Protein AF-C5FRJ1-F1 (afdb_monomer)

Secondary structure (DSSP, 8-state):
----TT-HHHHHHHHHHHSPEEEETTTTEEEEHHHHHHHHHHHHHHHHHHHHHHHHHHHHHHHHHHHHHHHHHHHHHHHHHHHHHHHHHHHHHHHTTT----HHHHHT--HHHHS--HHHHHHHHHHHTTSHHHHHHHHHHHHHHSS-GGGGGG--TT-HHHHHHHHHHHHHH-GGGGS-TTHHHHHHHHHHHHHHHHHHHHTTS-SGGGGGSHHHHHHHHHHHHHHTT-

Sequence (230 aa):
MVTTPGGPEEKLMKELQTSDMVFDQSQRSFGNKAGVGLLQELRNIREENREFRSRIEESTRRIEESNRESQKRIDRTYRAAMMSVMTLRAPIYHLHSGGQIGPEYRRRRNAVAHGGSVLTDISILHYLDDTAAFTRWATGFEEIYCMPFRYTQTLSESSKMVVLLNIHADVLLLGTYSTYQNSEEIKRKCKSIIRLWKNAFDTQRDPNGIFEGAAVAKVYDSIVQWFYAV

Structure (mmCIF, N/CA/C/O backbone):
data_AF-C5FRJ1-F1
#
_entry.id   AF-C5FRJ1-F1
#
loop_
_atom_site.group_PDB
_atom_site.id
_atom_site.type_symbol
_atom_site.label_atom_id
_atom_site.label_alt_id
_atom_site.label_comp_id
_atom_site.label_asym_id
_atom_site.label_entity_id
_atom_site.label_seq_id
_atom_site.pdbx_PDB_ins_code
_atom_site.Cartn_x
_atom_site.Cartn_y
_atom_site.Cartn_z
_atom_site.occupancy
_atom_site.B_iso_or_equiv
_atom_site.auth_seq_id
_atom_site.auth_comp_id
_atom_site.auth_asym_id
_atom_site.auth_atom_id
_atom_site.pdbx_PDB_model_num
ATOM 1 N N . MET A 1 1 ? -17.705 -42.643 48.739 1.00 40.47 1 MET A N 1
ATOM 2 C CA . MET A 1 1 ? -16.644 -41.853 49.395 1.00 40.47 1 MET A CA 1
ATOM 3 C C . MET A 1 1 ? -16.852 -41.986 50.887 1.00 40.47 1 MET A C 1
ATOM 5 O O . MET A 1 1 ? -17.950 -41.719 51.351 1.00 40.47 1 MET A O 1
ATOM 9 N N . VAL A 1 2 ? -15.858 -42.526 51.589 1.00 38.38 2 VAL A N 1
ATOM 10 C CA . VAL A 1 2 ? -15.897 -42.752 53.037 1.00 38.38 2 VAL A CA 1
ATOM 11 C C . VAL A 1 2 ? -15.703 -41.399 53.715 1.00 38.38 2 VAL A C 1
ATOM 13 O O . VAL A 1 2 ? -14.656 -40.781 53.546 1.00 38.38 2 VAL A O 1
ATOM 16 N N . THR A 1 3 ? -16.720 -40.921 54.426 1.00 42.59 3 THR A N 1
ATOM 17 C CA . THR A 1 3 ? -16.615 -39.773 55.330 1.00 42.59 3 THR A CA 1
ATOM 18 C C . THR A 1 3 ? -15.756 -40.196 56.516 1.00 42.59 3 THR A C 1
ATOM 20 O O . THR A 1 3 ? -16.159 -41.039 57.317 1.00 42.59 3 THR A O 1
ATOM 23 N N . THR A 1 4 ? -14.535 -39.680 56.590 1.00 43.09 4 THR A N 1
ATOM 24 C CA . THR A 1 4 ? -13.627 -39.895 57.717 1.00 43.09 4 THR A CA 1
ATOM 25 C C . THR A 1 4 ? -14.258 -39.325 58.996 1.00 43.09 4 THR A C 1
ATOM 27 O O . THR A 1 4 ? -14.651 -38.155 58.983 1.00 43.09 4 THR A O 1
ATOM 30 N N . PRO A 1 5 ? -14.338 -40.096 60.099 1.00 42.09 5 PRO A N 1
ATOM 31 C CA . PRO A 1 5 ? -14.821 -39.587 61.378 1.00 42.09 5 PRO A CA 1
ATOM 32 C C . PRO A 1 5 ? -13.916 -38.450 61.863 1.00 42.09 5 PRO A C 1
ATOM 34 O O . PRO A 1 5 ? -12.695 -38.612 61.919 1.00 42.09 5 PRO A O 1
ATOM 37 N N . GLY A 1 6 ? -14.496 -37.296 62.185 1.00 51.44 6 GLY A N 1
ATOM 38 C CA . GLY A 1 6 ? -13.760 -36.084 62.563 1.00 51.44 6 GLY A CA 1
ATOM 39 C C . GLY A 1 6 ? -13.419 -35.138 61.406 1.00 51.44 6 GLY A C 1
ATOM 40 O O . GLY A 1 6 ? -12.655 -34.190 61.601 1.00 51.44 6 GLY A O 1
ATOM 41 N N . GLY A 1 7 ? -13.987 -35.359 60.217 1.00 52.09 7 GLY A N 1
ATOM 42 C CA . GLY A 1 7 ? -13.938 -34.384 59.130 1.00 52.09 7 GLY A CA 1
ATOM 43 C C . GLY A 1 7 ? -14.584 -33.044 59.527 1.00 52.09 7 GLY A C 1
ATOM 44 O O . GLY A 1 7 ? -15.461 -33.014 60.396 1.00 52.09 7 GLY A O 1
ATOM 45 N N . PRO A 1 8 ? -14.183 -31.924 58.897 1.00 58.12 8 PRO A N 1
ATOM 46 C CA . PRO A 1 8 ? -14.687 -30.589 59.233 1.00 58.12 8 PRO A CA 1
ATOM 47 C C . PRO A 1 8 ? -16.223 -30.504 59.222 1.00 58.12 8 PRO A C 1
ATOM 49 O O . PRO A 1 8 ? -16.789 -29.803 60.053 1.00 58.12 8 PRO A O 1
ATOM 52 N N . GLU A 1 9 ? -16.897 -31.283 58.371 1.00 59.44 9 GLU A N 1
ATOM 53 C CA . GLU A 1 9 ? -18.364 -31.362 58.286 1.00 59.44 9 GLU A CA 1
ATOM 54 C C . GLU A 1 9 ? -19.030 -31.989 59.524 1.00 59.44 9 GLU A C 1
ATOM 56 O O . GLU A 1 9 ? -20.053 -31.496 59.996 1.00 59.44 9 GLU A O 1
ATOM 61 N N . GLU A 1 10 ? -18.453 -33.051 60.093 1.00 60.56 10 GLU A N 1
ATOM 62 C CA . GLU A 1 10 ? -19.029 -33.763 61.245 1.00 60.56 10 GLU A CA 1
ATOM 63 C C . GLU A 1 10 ? -18.856 -32.957 62.544 1.00 60.56 10 GLU A C 1
ATOM 65 O O . GLU A 1 10 ? -19.721 -32.951 63.424 1.00 60.56 10 GLU A O 1
ATOM 70 N N . LYS A 1 11 ? -17.755 -32.199 62.630 1.00 62.22 11 LYS A N 1
ATOM 71 C CA . LYS A 1 11 ? -17.497 -31.243 63.711 1.00 62.22 11 LYS A CA 1
ATOM 72 C C . LYS A 1 11 ? -18.455 -30.047 63.641 1.00 62.22 11 LYS A C 1
ATOM 74 O O . LYS A 1 11 ? -19.027 -29.674 64.663 1.00 62.22 11 LYS A O 1
ATOM 79 N N . LEU A 1 12 ? -18.706 -29.531 62.434 1.00 59.84 12 LEU A N 1
ATOM 80 C CA . LEU A 1 12 ? -19.686 -28.472 62.177 1.00 59.84 12 LEU A CA 1
ATOM 81 C C . LEU A 1 12 ? -21.111 -28.910 62.566 1.00 59.84 12 LEU A C 1
ATOM 83 O O . LEU A 1 12 ? -21.834 -28.162 63.219 1.00 59.84 12 LEU A O 1
ATOM 87 N N . MET A 1 13 ? -21.510 -30.142 62.221 1.00 60.59 13 MET A N 1
ATOM 88 C CA . MET A 1 13 ? -22.830 -30.684 62.580 1.00 60.59 13 MET A CA 1
ATOM 89 C C . MET A 1 13 ? -23.031 -30.829 64.092 1.00 60.59 13 MET A C 1
ATOM 91 O O . MET A 1 13 ? -24.115 -30.529 64.594 1.00 60.59 13 MET A O 1
ATOM 95 N N . LYS A 1 14 ? -21.997 -31.249 64.832 1.00 61.94 14 LYS A N 1
ATOM 96 C CA . LYS A 1 14 ? -22.055 -31.317 66.300 1.00 61.94 14 LYS A CA 1
ATOM 97 C C . LYS A 1 14 ? -22.167 -29.934 66.940 1.00 61.94 14 LYS A C 1
ATOM 99 O O . LYS A 1 14 ? -23.006 -29.752 67.816 1.00 61.94 14 LYS A O 1
ATOM 104 N N . GLU A 1 15 ? -21.392 -28.955 66.475 1.00 58.94 15 GLU A N 1
ATOM 105 C CA . GLU A 1 15 ? -21.478 -27.571 66.968 1.00 58.94 15 GLU A CA 1
ATOM 106 C C . GLU A 1 15 ? -22.847 -26.932 66.676 1.00 58.94 15 GLU A C 1
ATOM 108 O O . GLU A 1 15 ? -23.361 -26.168 67.495 1.00 58.94 15 GLU A O 1
ATOM 113 N N . LEU A 1 16 ? -23.496 -27.293 65.564 1.00 57.22 16 LEU A N 1
ATOM 114 C CA . LEU A 1 16 ? -24.864 -26.865 65.256 1.00 57.22 16 LEU A CA 1
ATOM 115 C C . LEU A 1 16 ? -25.919 -27.497 66.194 1.00 57.22 16 LEU A C 1
ATOM 117 O O . LEU A 1 16 ? -26.968 -26.897 66.423 1.00 57.22 16 LEU A O 1
ATOM 121 N N . GLN A 1 17 ? -25.678 -28.683 66.757 1.00 60.03 17 GLN A N 1
ATOM 122 C CA . GLN A 1 17 ? -26.655 -29.375 67.611 1.00 60.03 17 GLN A CA 1
ATOM 123 C C . GLN A 1 17 ? -26.586 -29.000 69.100 1.00 60.03 17 GLN A C 1
ATOM 125 O O . GLN A 1 17 ? -27.593 -29.136 69.789 1.00 60.03 17 GLN A O 1
ATOM 130 N N . THR A 1 18 ? -25.440 -28.534 69.612 1.00 55.94 18 THR A N 1
ATOM 131 C CA . THR A 1 18 ? -25.229 -28.322 71.064 1.00 55.94 18 THR A CA 1
ATOM 132 C C . THR A 1 18 ? -25.097 -26.862 71.502 1.00 55.94 18 THR A C 1
ATOM 134 O O . THR A 1 18 ? -24.795 -26.606 72.664 1.00 55.94 18 THR A O 1
ATOM 137 N N . SER A 1 19 ? -25.268 -25.899 70.598 1.00 58.25 19 SER A N 1
ATOM 138 C CA . SER A 1 19 ? -25.012 -24.480 70.885 1.00 58.25 19 SER A CA 1
ATOM 139 C C . SER A 1 19 ? -26.271 -23.721 71.312 1.00 58.25 19 SER A C 1
ATOM 141 O O . SER A 1 19 ? -27.334 -23.910 70.721 1.00 58.25 19 SER A O 1
ATOM 143 N N . ASP A 1 20 ? -26.122 -22.807 72.277 1.00 65.19 20 ASP A N 1
ATOM 144 C CA . ASP A 1 20 ? -27.186 -21.909 72.737 1.00 65.19 20 ASP A CA 1
ATOM 145 C C . ASP A 1 20 ? -27.844 -21.158 71.571 1.00 65.19 20 ASP A C 1
ATOM 147 O O . ASP A 1 20 ? -27.183 -20.673 70.641 1.00 65.19 20 ASP A O 1
ATOM 151 N N . MET A 1 21 ? -29.172 -21.071 71.632 1.00 69.88 21 MET A N 1
ATOM 152 C CA . MET A 1 21 ? -29.983 -20.340 70.667 1.00 69.88 21 MET A CA 1
ATOM 153 C C . MET A 1 21 ? -29.806 -18.844 70.903 1.00 69.88 21 MET A C 1
ATOM 155 O O . MET A 1 21 ? -30.059 -18.340 71.996 1.00 69.88 21 MET A O 1
ATOM 159 N N . VAL A 1 22 ? -29.390 -18.126 69.866 1.00 72.75 22 VAL A N 1
ATOM 160 C CA . VAL A 1 22 ? -29.151 -16.687 69.914 1.00 72.75 22 VAL A CA 1
ATOM 161 C C . VAL A 1 22 ? -30.135 -16.002 68.976 1.00 72.75 22 VAL A C 1
ATOM 163 O O . VAL A 1 22 ? -30.312 -16.398 67.822 1.00 72.75 22 VAL A O 1
ATOM 166 N N . PHE A 1 23 ? -30.791 -14.964 69.487 1.00 73.25 23 PHE A N 1
ATOM 167 C CA . PHE A 1 23 ? -31.585 -14.053 68.679 1.00 73.25 23 PHE A CA 1
ATOM 168 C C . PHE A 1 23 ? -30.758 -12.802 68.391 1.00 73.25 23 PHE A C 1
ATOM 170 O O . PHE A 1 23 ? -30.473 -12.021 69.299 1.00 73.25 23 PHE A O 1
ATOM 177 N N . ASP A 1 24 ? -30.379 -12.603 67.131 1.00 67.94 24 ASP A N 1
ATOM 178 C CA . ASP A 1 24 ? -29.780 -11.348 66.695 1.00 67.94 24 ASP A CA 1
ATOM 179 C C . ASP A 1 24 ? -30.899 -10.355 66.373 1.00 67.94 24 ASP A C 1
ATOM 181 O O . ASP A 1 24 ? -31.543 -10.405 65.319 1.00 67.94 24 ASP A O 1
ATOM 185 N N . GLN A 1 25 ? -31.125 -9.445 67.315 1.00 67.06 25 GLN A N 1
ATOM 186 C CA . GLN A 1 25 ? -32.157 -8.419 67.248 1.00 67.06 25 GLN A CA 1
ATOM 187 C C . GLN A 1 25 ? -31.873 -7.364 66.167 1.00 67.06 25 GLN A C 1
ATOM 189 O O . GLN A 1 25 ? -32.815 -6.802 65.608 1.00 67.06 25 GLN A O 1
ATOM 194 N N . SER A 1 26 ? -30.599 -7.136 65.826 1.00 67.19 26 SER A N 1
ATOM 195 C CA . SER A 1 26 ? -30.201 -6.194 64.773 1.00 67.19 26 SER A CA 1
ATOM 196 C C . SER A 1 26 ? -30.560 -6.722 63.383 1.00 67.19 26 SER A C 1
ATOM 198 O O . SER A 1 26 ? -30.951 -5.960 62.500 1.00 67.19 26 SER A O 1
ATOM 200 N N . GLN A 1 27 ? -30.509 -8.046 63.211 1.00 63.47 27 GLN A N 1
ATOM 201 C CA . GLN A 1 27 ? -30.731 -8.709 61.925 1.00 63.47 27 GLN A CA 1
ATOM 202 C C . GLN A 1 27 ? -32.023 -9.525 61.854 1.00 63.47 27 GLN A C 1
ATOM 204 O O . GLN A 1 27 ? -32.301 -10.133 60.814 1.00 63.47 27 GLN A O 1
ATOM 209 N N . ARG A 1 28 ? -32.814 -9.518 62.939 1.00 71.06 28 ARG A N 1
ATOM 210 C CA . ARG A 1 28 ? -34.045 -10.305 63.128 1.00 71.06 28 ARG A CA 1
ATOM 211 C C . ARG A 1 28 ? -33.848 -11.778 62.761 1.00 71.06 28 ARG A C 1
ATOM 213 O O . ARG A 1 28 ? -34.680 -12.364 62.071 1.00 71.06 28 ARG A O 1
ATOM 220 N N . SER A 1 29 ? -32.731 -12.361 63.187 1.00 70.12 29 SER A N 1
ATOM 221 C CA . SER A 1 29 ? -32.389 -13.754 62.889 1.00 70.12 29 SER A CA 1
ATOM 222 C C . SER A 1 29 ? -32.319 -14.586 64.169 1.00 70.12 29 SER A C 1
ATOM 224 O O . SER A 1 29 ? -31.958 -14.078 65.228 1.00 70.12 29 SER A O 1
ATOM 226 N N . PHE A 1 30 ? -32.735 -15.851 64.087 1.00 70.06 30 PHE A N 1
ATOM 227 C CA . PHE A 1 30 ? -32.813 -16.773 65.220 1.00 70.06 30 PHE A CA 1
ATOM 228 C C . PHE A 1 30 ? -32.208 -18.116 64.827 1.00 70.06 30 PHE A C 1
ATOM 230 O O . PHE A 1 30 ? -32.577 -18.685 63.799 1.00 70.06 30 PHE A O 1
ATOM 237 N N . GLY A 1 31 ? -31.295 -18.626 65.644 1.00 77.12 31 GLY A N 1
ATOM 238 C CA . GLY A 1 31 ? -30.653 -19.912 65.416 1.00 77.12 31 GLY A CA 1
ATOM 239 C C . GLY A 1 31 ? -29.547 -20.162 66.428 1.00 77.12 31 GLY A C 1
ATOM 240 O O . GLY A 1 31 ? -29.291 -19.339 67.306 1.00 77.12 31 GLY A O 1
ATOM 241 N N . ASN A 1 32 ? -28.870 -21.296 66.306 1.00 79.50 32 ASN A N 1
ATOM 242 C CA . ASN A 1 32 ? -27.653 -21.527 67.072 1.00 79.50 32 ASN A CA 1
ATOM 243 C C . ASN A 1 32 ? -26.558 -20.513 66.664 1.00 79.50 32 ASN A C 1
ATOM 245 O O . ASN A 1 32 ? -26.539 -19.993 65.543 1.00 79.50 32 ASN A O 1
ATOM 249 N N . LYS A 1 33 ? -25.630 -20.222 67.580 1.00 75.12 33 LYS A N 1
ATOM 250 C CA . LYS A 1 33 ? -24.571 -19.217 67.373 1.00 75.12 33 LYS A CA 1
ATOM 251 C C . LYS A 1 33 ? -23.763 -19.424 66.078 1.00 75.12 33 LYS A C 1
ATOM 253 O O . LYS A 1 33 ? -23.449 -18.451 65.396 1.00 75.12 33 LYS A O 1
ATOM 258 N N . ALA A 1 34 ? -23.466 -20.676 65.723 1.00 74.81 34 ALA A N 1
ATOM 259 C CA . ALA A 1 34 ? -22.731 -21.025 64.505 1.00 74.81 34 ALA A CA 1
ATOM 260 C C . ALA A 1 34 ? -23.526 -20.705 63.221 1.00 74.81 34 ALA A C 1
ATOM 262 O O . ALA A 1 34 ? -22.991 -20.116 62.286 1.00 74.81 34 ALA A O 1
ATOM 263 N N . GLY A 1 35 ? -24.820 -21.025 63.187 1.00 77.06 35 GLY A N 1
ATOM 264 C CA . GLY A 1 35 ? -25.708 -20.759 62.057 1.00 77.06 35 GLY A CA 1
ATOM 265 C C . GLY A 1 35 ? -25.981 -19.270 61.850 1.00 77.06 35 GLY A C 1
ATOM 266 O O . GLY A 1 35 ? -25.990 -18.806 60.713 1.00 77.06 35 GLY A O 1
ATOM 267 N N . VAL A 1 36 ? -26.134 -18.500 62.933 1.00 77.62 36 VAL A N 1
ATOM 268 C CA . VAL A 1 36 ? -26.244 -17.031 62.856 1.00 77.62 36 VAL A CA 1
ATOM 269 C C . VAL A 1 36 ? -24.937 -16.415 62.329 1.00 77.62 36 VAL A C 1
ATOM 271 O O . VAL A 1 36 ? -24.986 -15.535 61.471 1.00 77.62 36 VAL A O 1
ATOM 274 N N . GLY A 1 37 ? -23.774 -16.933 62.748 1.00 79.12 37 GLY A N 1
ATOM 275 C CA . GLY A 1 37 ? -22.465 -16.533 62.211 1.00 79.12 37 GLY A CA 1
ATOM 276 C C . GLY A 1 37 ? -22.320 -16.794 60.706 1.00 79.12 37 GLY A C 1
ATOM 277 O O . GLY A 1 37 ? -21.940 -15.894 59.959 1.00 79.12 37 GLY A O 1
ATOM 278 N N . LEU A 1 38 ? -22.721 -17.978 60.232 1.00 82.75 38 LEU A N 1
ATOM 279 C CA . LEU A 1 38 ? -22.709 -18.320 58.802 1.00 82.75 38 LEU A CA 1
ATOM 280 C C . LEU A 1 38 ? -23.652 -17.435 57.972 1.00 82.75 38 LEU A C 1
ATOM 282 O O . LEU A 1 38 ? -23.328 -17.056 56.846 1.00 82.75 38 LEU A O 1
ATOM 286 N N . LEU A 1 39 ? -24.824 -17.082 58.511 1.00 82.56 39 LEU A N 1
ATOM 287 C CA . LEU A 1 39 ? -25.752 -16.162 57.846 1.00 82.56 39 LEU A CA 1
ATOM 288 C C . LEU A 1 39 ? -25.161 -14.754 57.706 1.00 82.56 39 LEU A C 1
ATOM 290 O O . LEU A 1 39 ? -25.397 -14.103 56.685 1.00 82.56 39 LEU A O 1
ATOM 294 N N . GLN A 1 40 ? -24.380 -14.305 58.692 1.00 81.81 40 GLN A N 1
ATOM 295 C CA . GLN A 1 40 ? -23.657 -13.038 58.622 1.00 81.81 40 GLN A CA 1
ATOM 296 C C . GLN A 1 40 ? -22.561 -13.076 57.549 1.00 81.81 40 GLN A C 1
ATOM 298 O O . GLN A 1 40 ? -22.495 -12.172 56.717 1.00 81.81 40 GLN A O 1
ATOM 303 N N . GLU A 1 41 ? -21.747 -14.133 57.511 1.00 87.62 41 GLU A N 1
ATOM 304 C CA . GLU A 1 41 ? -20.708 -14.304 56.485 1.00 87.62 41 GLU A CA 1
ATOM 305 C C . GLU A 1 41 ? -21.303 -14.353 55.071 1.00 87.62 41 GLU A C 1
ATOM 307 O O . GLU A 1 41 ? -20.836 -13.655 54.173 1.00 87.62 41 GLU A O 1
ATOM 312 N N . LEU A 1 42 ? -22.396 -15.097 54.870 1.00 87.12 42 LEU A N 1
ATOM 313 C CA . LEU A 1 42 ? -23.098 -15.152 53.585 1.00 87.12 42 LEU A CA 1
ATOM 314 C C . LEU A 1 42 ? -23.666 -13.793 53.156 1.00 87.12 42 LEU A C 1
ATOM 316 O O . LEU A 1 42 ? -23.721 -13.511 51.956 1.00 87.12 42 LEU A O 1
ATOM 320 N N . ARG A 1 43 ? -24.110 -12.955 54.101 1.00 85.69 43 ARG A N 1
ATOM 321 C CA . ARG A 1 43 ? -24.554 -11.584 53.802 1.00 85.69 43 ARG A CA 1
ATOM 322 C C . ARG A 1 43 ? -23.381 -10.717 53.363 1.00 85.69 43 ARG A C 1
ATOM 324 O O . ARG A 1 43 ? -23.481 -10.118 52.295 1.00 85.69 43 ARG A O 1
ATOM 331 N N . ASN A 1 44 ? -22.275 -10.742 54.105 1.00 90.12 44 ASN A N 1
ATOM 332 C CA . ASN A 1 44 ? -21.063 -9.996 53.762 1.00 90.12 44 ASN A CA 1
ATOM 333 C C . ASN A 1 44 ? -20.551 -10.394 52.367 1.00 90.12 44 ASN A C 1
ATOM 335 O O . ASN A 1 44 ? -20.373 -9.537 51.510 1.00 90.12 44 ASN A O 1
ATOM 339 N N . ILE A 1 45 ? -20.449 -11.698 52.080 1.00 91.19 45 ILE A N 1
ATOM 340 C CA . ILE A 1 45 ? -20.018 -12.211 50.768 1.00 91.19 45 ILE A CA 1
ATOM 341 C C . ILE A 1 45 ? -20.973 -11.775 49.649 1.00 91.19 45 ILE A C 1
ATOM 343 O O . ILE A 1 45 ? -20.543 -11.488 48.530 1.00 91.19 45 ILE A O 1
ATOM 347 N N . ARG A 1 46 ? -22.290 -11.743 49.892 1.00 90.31 46 ARG A N 1
ATOM 348 C CA . ARG A 1 46 ? -23.263 -11.272 48.890 1.00 90.31 46 ARG A CA 1
ATOM 349 C C . ARG A 1 46 ? -23.120 -9.782 48.610 1.00 90.31 46 ARG A C 1
ATOM 351 O O . ARG A 1 46 ? -23.283 -9.374 47.460 1.00 90.31 46 ARG A O 1
ATOM 358 N N . GLU A 1 47 ? -22.848 -8.995 49.639 1.00 92.50 47 GLU A N 1
ATOM 359 C CA . GLU A 1 47 ? -22.645 -7.555 49.529 1.00 92.50 47 GLU A CA 1
ATOM 360 C C . GLU A 1 47 ? -21.333 -7.242 48.801 1.00 92.50 47 GLU A C 1
ATOM 362 O O . GLU A 1 47 ? -21.359 -6.550 47.784 1.00 92.50 47 GLU A O 1
ATOM 367 N N . GLU A 1 48 ? -20.234 -7.895 49.184 1.00 93.88 48 GLU A N 1
ATOM 368 C CA . GLU A 1 48 ? -18.947 -7.830 48.482 1.00 93.88 48 GLU A CA 1
ATOM 369 C C . GLU A 1 48 ? -19.070 -8.247 47.011 1.00 93.88 48 GLU A C 1
ATOM 371 O O . GLU A 1 48 ? -18.559 -7.566 46.125 1.00 93.88 48 GLU A O 1
ATOM 376 N N . ASN A 1 49 ? -19.804 -9.325 46.710 1.00 92.75 49 ASN A N 1
ATOM 377 C CA . ASN A 1 49 ? -20.046 -9.745 45.328 1.00 92.75 49 ASN A CA 1
ATOM 378 C C . ASN A 1 49 ? -20.856 -8.716 44.531 1.00 92.75 49 ASN A C 1
ATOM 380 O O . ASN A 1 49 ? -20.620 -8.544 43.333 1.00 92.75 49 ASN A O 1
ATOM 384 N N . ARG A 1 50 ? -21.824 -8.039 45.162 1.00 94.06 50 ARG A N 1
ATOM 385 C CA . ARG A 1 50 ? -22.593 -6.970 44.513 1.00 94.06 50 ARG A CA 1
ATOM 386 C C . ARG A 1 50 ? -21.687 -5.783 44.200 1.00 94.06 50 ARG A C 1
ATOM 388 O O . ARG A 1 50 ? -21.719 -5.285 43.077 1.00 94.06 50 ARG A O 1
ATOM 395 N N . GLU A 1 51 ? -20.858 -5.373 45.154 1.00 94.38 51 GLU A N 1
ATOM 396 C CA . GLU A 1 51 ? -19.880 -4.308 44.940 1.00 94.38 51 GLU A CA 1
ATOM 397 C C . GLU A 1 51 ? -18.872 -4.672 43.853 1.00 94.38 51 GLU A C 1
ATOM 399 O O . GLU A 1 51 ? -18.606 -3.868 42.962 1.00 94.38 51 GLU A O 1
ATOM 404 N N . PHE A 1 52 ? -18.334 -5.890 43.887 1.00 95.12 52 PHE A N 1
ATOM 405 C CA . PHE A 1 52 ? -17.348 -6.348 42.917 1.00 95.12 52 PHE A CA 1
ATOM 406 C C . PHE A 1 52 ? -17.918 -6.364 41.497 1.00 95.12 52 PHE A C 1
ATOM 408 O O . PHE A 1 52 ? -17.275 -5.870 40.572 1.00 95.12 52 PHE A O 1
ATOM 415 N N . ARG A 1 53 ? -19.161 -6.835 41.323 1.00 94.44 53 ARG A N 1
ATOM 416 C CA . ARG A 1 53 ? -19.872 -6.757 40.036 1.00 94.44 53 ARG A CA 1
ATOM 417 C C . ARG A 1 53 ? -20.051 -5.317 39.571 1.00 94.44 53 ARG A C 1
ATOM 419 O O . ARG A 1 53 ? -19.729 -5.021 38.427 1.00 94.44 53 ARG A O 1
ATOM 426 N N . SER A 1 54 ? -20.467 -4.417 40.463 1.00 95.12 54 SER A N 1
ATOM 427 C CA . SER A 1 54 ? -20.596 -2.992 40.137 1.00 95.12 54 SER A CA 1
ATOM 428 C C . SER A 1 54 ? -19.260 -2.383 39.692 1.00 95.12 54 SER A C 1
ATOM 430 O O . SER A 1 54 ? -19.223 -1.630 38.721 1.00 95.12 54 SER A O 1
ATOM 432 N N . ARG A 1 55 ? -18.150 -2.730 40.361 1.00 95.38 55 ARG A N 1
ATOM 433 C CA . ARG A 1 55 ? -16.801 -2.266 39.991 1.00 95.38 55 ARG A CA 1
ATOM 434 C C . ARG A 1 55 ? -16.349 -2.833 38.643 1.00 95.38 55 ARG A C 1
ATOM 436 O O . ARG A 1 55 ? -15.742 -2.106 37.862 1.00 95.38 55 ARG A O 1
ATOM 443 N N . ILE A 1 56 ? -16.650 -4.101 38.350 1.00 95.25 56 ILE A N 1
ATOM 444 C CA . ILE A 1 56 ? -16.361 -4.715 37.043 1.00 95.25 56 ILE A CA 1
ATOM 445 C C . ILE A 1 56 ? -17.154 -4.027 35.936 1.00 95.25 56 ILE A C 1
ATOM 447 O O . ILE A 1 56 ? -16.579 -3.693 34.903 1.00 95.25 56 ILE A O 1
ATOM 451 N N . GLU A 1 57 ? -18.451 -3.798 36.130 1.00 95.62 57 GLU A N 1
ATOM 452 C CA . GLU A 1 57 ? -19.296 -3.129 35.136 1.00 95.62 57 GLU A CA 1
ATOM 453 C C . GLU A 1 57 ? -18.791 -1.714 34.842 1.00 95.62 57 GLU A C 1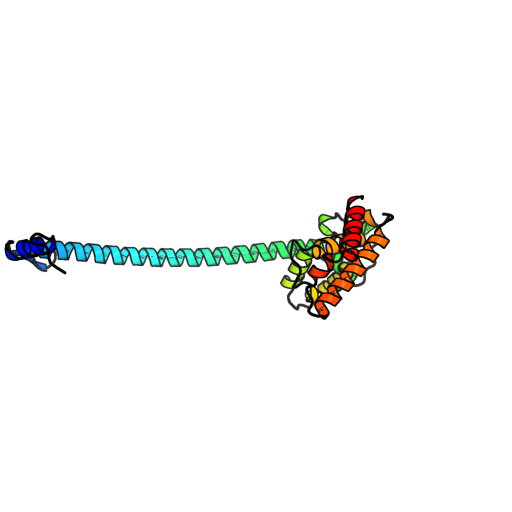
ATOM 455 O O . GLU A 1 57 ? -18.664 -1.322 33.681 1.00 95.62 57 GLU A O 1
ATOM 460 N N . GLU A 1 58 ? -18.428 -0.964 35.882 1.00 95.69 58 GLU A N 1
ATOM 461 C CA . GLU A 1 58 ? -17.847 0.365 35.727 1.00 95.69 58 GLU A CA 1
ATOM 462 C C . GLU A 1 58 ? -16.481 0.320 35.025 1.00 95.69 58 GLU A C 1
ATOM 464 O O . GLU A 1 58 ? -16.231 1.099 34.103 1.00 95.69 58 GLU A O 1
ATOM 469 N N . SER A 1 59 ? -15.605 -0.614 35.408 1.00 94.88 59 SER A N 1
ATOM 470 C CA . SER A 1 59 ? -14.300 -0.802 34.767 1.00 94.88 59 SER A CA 1
ATOM 471 C C . SER A 1 59 ? -14.440 -1.168 33.290 1.00 94.88 59 SER A C 1
ATOM 473 O O . SER A 1 59 ? -13.749 -0.589 32.453 1.00 94.88 59 SER A O 1
ATOM 475 N N . THR A 1 60 ? -15.376 -2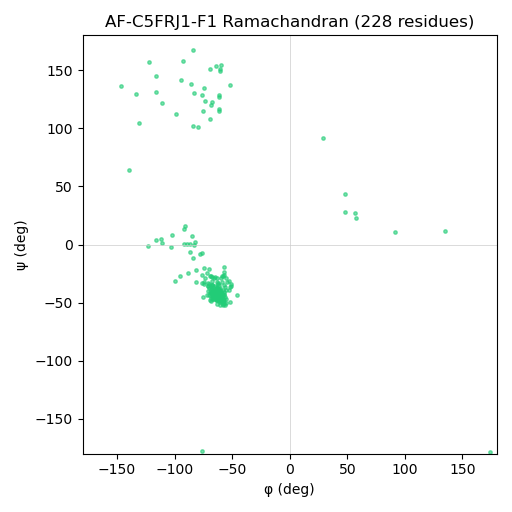.056 32.957 1.00 95.75 60 THR A N 1
ATOM 476 C CA . THR A 1 60 ? -15.650 -2.484 31.580 1.00 95.75 60 THR A CA 1
ATOM 477 C C . THR A 1 60 ? -16.129 -1.304 30.739 1.00 95.75 60 THR A C 1
ATOM 479 O O . THR A 1 60 ? -15.560 -1.045 29.681 1.00 95.75 60 THR A O 1
ATOM 482 N N . ARG A 1 61 ? -17.080 -0.506 31.250 1.00 95.88 61 ARG A N 1
ATOM 483 C CA . ARG A 1 61 ? -17.542 0.717 30.567 1.00 95.88 61 ARG A CA 1
ATOM 484 C C . ARG A 1 61 ? -16.405 1.708 30.320 1.00 95.88 61 ARG A C 1
ATOM 486 O O . ARG A 1 61 ? -16.304 2.260 29.228 1.00 95.88 61 ARG A O 1
ATOM 493 N N . ARG A 1 62 ? -15.523 1.917 31.305 1.00 96.25 62 ARG A N 1
ATOM 494 C CA . ARG A 1 62 ? -14.354 2.803 31.154 1.00 96.25 62 ARG A CA 1
ATOM 495 C C . ARG A 1 62 ? -13.376 2.289 30.094 1.00 96.25 62 ARG A C 1
ATOM 497 O O . ARG A 1 62 ? -12.851 3.089 29.324 1.00 96.25 62 ARG A O 1
ATOM 504 N N . ILE A 1 63 ? -13.140 0.976 30.034 1.00 95.69 63 ILE A N 1
ATOM 505 C CA . ILE A 1 63 ? -12.279 0.356 29.014 1.00 95.69 63 ILE A CA 1
ATOM 506 C C . ILE A 1 63 ? -12.890 0.528 27.623 1.00 95.69 63 ILE A C 1
ATOM 508 O O . ILE A 1 63 ? -12.192 0.934 26.699 1.00 95.69 63 ILE A O 1
ATOM 512 N N . GLU A 1 64 ? -14.187 0.271 27.463 1.00 96.25 64 GLU A N 1
ATOM 513 C CA . GLU A 1 64 ? -14.886 0.455 26.187 1.00 96.25 64 GLU A CA 1
ATOM 514 C C . GLU A 1 64 ? -14.839 1.911 25.713 1.00 96.25 64 GLU A C 1
ATOM 516 O O . GLU A 1 64 ? -14.560 2.184 24.542 1.00 96.25 64 GLU A O 1
ATOM 521 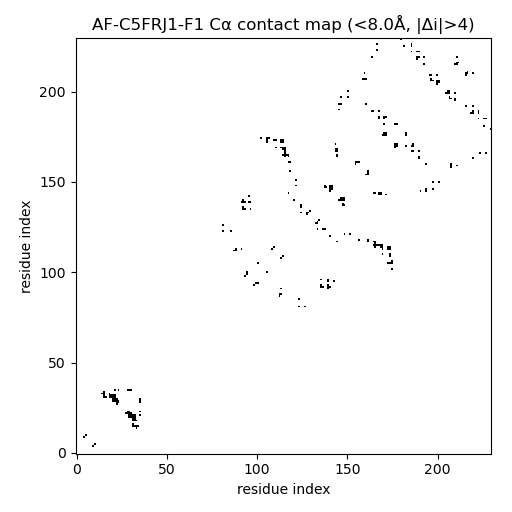N N . GLU A 1 65 ? -15.057 2.861 26.623 1.00 95.81 65 GLU A N 1
ATOM 522 C CA . GLU A 1 65 ? -14.962 4.282 26.310 1.00 95.81 65 GLU A CA 1
ATOM 523 C C . GLU A 1 65 ? -13.536 4.689 25.922 1.00 95.81 65 GLU A C 1
ATOM 525 O O . GLU A 1 65 ? -13.351 5.354 24.897 1.00 95.81 65 GLU A O 1
ATOM 530 N N . SER A 1 66 ? -12.534 4.227 26.674 1.00 95.06 66 SER A N 1
ATOM 531 C CA . SER A 1 66 ? -11.121 4.459 26.371 1.00 95.06 66 SER A CA 1
ATOM 532 C C . SER A 1 66 ? -10.727 3.862 25.020 1.00 95.06 66 SER A C 1
ATOM 534 O O . SER A 1 66 ? -10.100 4.542 24.209 1.00 95.06 66 SER A O 1
ATOM 536 N N . ASN A 1 67 ? -11.161 2.638 24.714 1.00 94.25 67 ASN A N 1
ATOM 537 C CA . ASN A 1 67 ? -10.915 1.991 23.427 1.00 94.25 67 ASN A CA 1
ATOM 538 C C . ASN A 1 67 ? -11.554 2.772 22.276 1.00 94.25 67 ASN A C 1
ATOM 540 O O . ASN A 1 67 ? -10.915 3.001 21.249 1.00 94.25 67 ASN A O 1
ATOM 544 N N . ARG A 1 68 ? -12.791 3.248 22.453 1.00 95.50 68 ARG A N 1
ATOM 545 C CA . ARG A 1 68 ? -13.478 4.074 21.454 1.00 95.50 68 ARG A CA 1
ATOM 546 C C . ARG A 1 68 ? -12.762 5.405 21.226 1.00 95.50 68 ARG A C 1
ATOM 548 O O . ARG A 1 68 ? -12.701 5.882 20.091 1.00 95.50 68 ARG A O 1
ATOM 555 N N . GLU A 1 69 ? -12.246 6.033 22.279 1.00 94.75 69 GLU A N 1
ATOM 556 C CA . GLU A 1 69 ? -11.472 7.268 22.151 1.00 94.75 69 GLU A CA 1
ATOM 557 C C . GLU A 1 69 ? -10.127 7.016 21.457 1.00 94.75 69 GLU A C 1
ATOM 559 O O . GLU A 1 69 ? -9.779 7.736 20.517 1.00 94.75 69 GLU A O 1
ATOM 564 N N . SER A 1 70 ? -9.414 5.965 21.860 1.00 93.06 70 SER A N 1
ATOM 565 C CA . SER A 1 70 ? -8.167 5.520 21.236 1.00 93.06 70 SER A CA 1
ATOM 566 C C . SER A 1 70 ? -8.356 5.242 19.747 1.00 93.06 70 SER A C 1
ATOM 568 O O . SER A 1 70 ? -7.585 5.754 18.938 1.00 93.06 70 SER A O 1
ATOM 570 N N . GLN A 1 71 ? -9.431 4.547 19.358 1.00 94.19 71 GLN A N 1
ATOM 571 C CA . GLN A 1 71 ? -9.743 4.291 17.951 1.00 94.19 71 GLN A CA 1
ATOM 572 C C . GLN A 1 71 ? -9.951 5.594 17.170 1.00 94.19 71 GLN A C 1
ATOM 574 O O . GLN A 1 71 ? -9.340 5.799 16.125 1.00 94.19 71 GLN A O 1
ATOM 579 N N . LYS A 1 72 ? -10.733 6.538 17.712 1.00 93.88 72 LYS A N 1
ATOM 580 C CA . LYS A 1 72 ? -10.922 7.856 17.079 1.00 93.88 72 LYS A CA 1
ATOM 581 C C . LYS A 1 72 ? -9.609 8.626 16.932 1.00 93.88 72 LYS A C 1
ATOM 583 O O . LYS A 1 72 ? -9.438 9.350 15.951 1.00 93.88 72 LYS A O 1
ATOM 588 N N . ARG A 1 73 ? -8.701 8.529 17.909 1.00 92.44 73 ARG A N 1
ATOM 589 C CA . ARG A 1 73 ? -7.373 9.158 17.834 1.00 92.44 73 ARG A CA 1
ATOM 590 C C . ARG A 1 73 ? -6.524 8.512 16.745 1.00 92.44 73 ARG A C 1
ATOM 592 O O . ARG A 1 73 ? -5.943 9.245 15.951 1.00 92.44 73 ARG A O 1
ATOM 599 N N . ILE A 1 74 ? -6.502 7.182 16.671 1.00 91.25 74 ILE A N 1
ATOM 600 C CA . ILE A 1 74 ? -5.795 6.434 15.624 1.00 91.25 74 ILE A CA 1
ATOM 601 C C . ILE A 1 74 ? -6.308 6.847 14.243 1.00 91.25 74 ILE A C 1
ATOM 603 O O . ILE A 1 74 ? -5.508 7.251 13.404 1.00 91.25 74 ILE A O 1
ATOM 607 N N . ASP A 1 75 ? -7.626 6.866 14.035 1.00 89.19 75 ASP A N 1
ATOM 608 C CA . ASP A 1 75 ? -8.227 7.232 12.748 1.00 89.19 75 ASP A CA 1
ATOM 609 C C . ASP A 1 75 ? -7.869 8.667 12.329 1.00 89.19 75 ASP A C 1
ATOM 611 O O . ASP A 1 75 ? -7.557 8.930 11.165 1.00 89.19 75 ASP A O 1
ATOM 615 N N . ARG A 1 76 ? -7.892 9.620 13.273 1.00 90.75 76 ARG A N 1
ATOM 616 C CA . ARG A 1 76 ? -7.503 11.017 13.012 1.00 90.75 76 ARG A CA 1
ATOM 617 C C . ARG A 1 76 ? -6.033 11.127 12.631 1.00 90.75 76 ARG A C 1
ATOM 619 O O . ARG A 1 76 ? -5.717 11.794 11.647 1.00 90.75 76 ARG A O 1
ATOM 626 N N . THR A 1 77 ? -5.153 10.478 13.389 1.00 91.06 77 THR A N 1
ATOM 627 C CA . THR A 1 77 ? -3.709 10.490 13.135 1.00 91.06 77 THR A CA 1
ATOM 628 C C . THR A 1 77 ? -3.385 9.826 11.801 1.00 91.06 77 THR A C 1
ATOM 630 O O . THR A 1 77 ? -2.620 10.383 11.020 1.00 91.06 77 THR A O 1
ATOM 633 N N . TYR A 1 78 ? -4.019 8.692 11.497 1.00 89.25 78 TYR A N 1
ATOM 634 C CA . TYR A 1 78 ? -3.867 7.996 10.223 1.00 89.25 78 TYR A CA 1
ATOM 635 C C . TYR A 1 78 ? -4.298 8.873 9.042 1.00 89.25 78 TYR A C 1
ATOM 637 O O . TYR A 1 78 ? -3.535 9.040 8.093 1.00 89.25 78 TYR A O 1
ATOM 645 N N . ARG A 1 79 ? -5.473 9.516 9.119 1.00 88.06 79 ARG A N 1
ATOM 646 C CA . ARG A 1 79 ? -5.937 10.453 8.078 1.00 88.06 79 ARG A CA 1
ATOM 647 C C . ARG A 1 79 ? -4.983 11.629 7.895 1.00 88.06 79 ARG A C 1
ATOM 649 O O . ARG A 1 79 ? -4.674 11.981 6.762 1.00 88.06 79 ARG A O 1
ATOM 656 N N . ALA A 1 80 ? -4.513 12.231 8.987 1.00 88.81 80 ALA A N 1
ATOM 657 C CA . ALA A 1 80 ? -3.567 13.341 8.921 1.00 88.81 80 ALA A CA 1
ATOM 658 C C . ALA A 1 80 ? -2.247 12.913 8.260 1.00 88.81 80 ALA A C 1
ATOM 660 O O . ALA A 1 80 ? -1.788 13.579 7.333 1.00 88.81 80 ALA A O 1
ATOM 661 N N . ALA A 1 81 ? -1.689 11.772 8.674 1.00 87.50 81 ALA A N 1
ATOM 662 C CA . ALA A 1 81 ? -0.481 11.208 8.083 1.00 87.50 81 ALA A CA 1
ATOM 663 C C . ALA A 1 81 ? -0.670 10.924 6.587 1.00 87.50 81 ALA A C 1
ATOM 665 O O . ALA A 1 81 ? 0.162 11.334 5.777 1.00 87.50 81 ALA A O 1
ATOM 666 N N . MET A 1 82 ? -1.790 10.306 6.204 1.00 89.31 82 MET A N 1
ATOM 667 C CA . MET A 1 82 ? -2.080 10.003 4.805 1.00 89.31 82 MET A CA 1
ATOM 668 C C . MET A 1 82 ? -2.196 11.274 3.964 1.00 89.31 82 MET A C 1
ATOM 670 O O . MET A 1 82 ? -1.570 11.368 2.915 1.00 89.31 82 MET A O 1
ATOM 674 N N . MET A 1 83 ? -2.895 12.301 4.453 1.00 84.94 83 MET A N 1
ATOM 675 C CA . MET A 1 83 ? -2.983 13.598 3.774 1.00 84.94 83 MET A CA 1
ATOM 676 C C . MET A 1 83 ? -1.614 14.267 3.602 1.00 84.94 83 MET A C 1
ATOM 678 O O . MET A 1 83 ? -1.333 14.832 2.541 1.00 84.94 83 MET A O 1
ATOM 682 N N . SER A 1 84 ? -0.738 14.195 4.609 1.00 84.19 84 SER A N 1
ATOM 683 C CA . SER A 1 84 ? 0.630 14.717 4.508 1.00 84.19 84 SER A CA 1
ATOM 684 C C . SER A 1 84 ? 1.435 13.980 3.440 1.00 84.19 84 SER A C 1
ATOM 686 O O . SER A 1 84 ? 2.037 14.617 2.575 1.00 84.19 84 SER A O 1
ATOM 688 N N . VAL A 1 85 ? 1.405 12.646 3.447 1.00 85.06 85 VAL A N 1
ATOM 689 C CA . VAL A 1 85 ? 2.115 11.829 2.456 1.00 85.06 85 VAL A CA 1
ATOM 690 C C . VAL A 1 85 ? 1.544 12.060 1.058 1.00 85.06 85 VAL A C 1
ATOM 692 O O . VAL A 1 85 ? 2.301 12.301 0.119 1.00 85.06 85 VAL A O 1
ATOM 695 N N . MET A 1 86 ? 0.220 12.089 0.910 1.00 84.62 86 MET A N 1
ATOM 696 C CA . MET A 1 86 ? -0.439 12.422 -0.349 1.00 84.62 86 MET A CA 1
ATOM 697 C C . MET A 1 86 ? -0.017 13.793 -0.860 1.00 84.62 86 MET A C 1
ATOM 699 O O . MET A 1 86 ? 0.272 13.925 -2.039 1.00 84.62 86 MET A O 1
ATOM 703 N N . THR A 1 87 ? 0.085 14.805 0.003 1.00 82.12 87 THR A N 1
ATOM 704 C CA . THR A 1 87 ? 0.547 16.147 -0.391 1.00 82.12 87 THR A CA 1
ATOM 705 C C . THR A 1 87 ? 1.979 16.113 -0.931 1.00 82.12 87 THR A C 1
ATOM 707 O O . THR A 1 87 ? 2.280 16.762 -1.934 1.00 82.12 87 THR A O 1
ATOM 710 N N . LEU A 1 88 ? 2.857 15.318 -0.312 1.00 79.44 88 LEU A N 1
ATOM 711 C CA . LEU A 1 88 ? 4.242 15.142 -0.759 1.00 79.44 88 LEU A CA 1
ATOM 712 C C . LEU A 1 88 ? 4.331 14.387 -2.096 1.00 79.44 88 LEU A C 1
ATOM 714 O O . LEU A 1 88 ? 5.107 14.773 -2.975 1.00 79.44 88 LEU A O 1
ATOM 718 N N . ARG A 1 89 ? 3.526 13.330 -2.261 1.00 82.56 89 ARG A N 1
ATOM 719 C CA . ARG A 1 89 ? 3.536 12.436 -3.433 1.00 82.56 89 ARG A CA 1
ATOM 720 C C . ARG A 1 89 ? 2.753 12.993 -4.622 1.00 82.56 89 ARG A C 1
ATOM 722 O O . ARG A 1 89 ? 3.163 12.790 -5.764 1.00 82.56 89 ARG A O 1
ATOM 729 N N . ALA A 1 90 ? 1.684 13.752 -4.374 1.00 78.06 90 ALA A N 1
ATOM 730 C CA . ALA A 1 90 ? 0.735 14.260 -5.366 1.00 78.06 90 ALA A CA 1
ATOM 731 C C . ALA A 1 90 ? 1.379 14.866 -6.613 1.00 78.06 90 ALA A C 1
ATOM 733 O O . ALA A 1 90 ? 0.919 14.566 -7.713 1.00 78.06 90 ALA A O 1
ATOM 734 N N . PRO A 1 91 ? 2.438 15.691 -6.524 1.00 74.50 91 PRO A N 1
ATOM 735 C CA . PRO A 1 91 ? 2.946 16.319 -7.726 1.00 74.50 91 PRO A CA 1
ATOM 736 C C . PRO A 1 91 ? 3.639 15.318 -8.662 1.00 74.50 91 PRO A C 1
ATOM 738 O O . PRO A 1 91 ? 3.694 15.588 -9.848 1.00 74.50 91 PRO A O 1
ATOM 741 N N . ILE A 1 92 ? 4.098 14.149 -8.193 1.00 74.38 92 ILE A N 1
ATOM 742 C CA . ILE A 1 92 ? 4.597 13.084 -9.087 1.00 74.38 92 ILE A CA 1
ATOM 743 C C . ILE A 1 92 ? 3.456 12.591 -9.980 1.00 74.38 92 ILE A C 1
ATOM 745 O O . ILE A 1 92 ? 3.602 12.537 -11.196 1.00 74.38 92 ILE A O 1
ATOM 749 N N . TYR A 1 93 ? 2.301 12.318 -9.380 1.00 68.44 93 TYR A N 1
ATOM 750 C CA . TYR A 1 93 ? 1.115 11.780 -10.043 1.00 68.44 93 TYR A CA 1
ATOM 751 C C . TYR A 1 93 ? 0.386 12.828 -10.903 1.00 68.44 93 TYR A C 1
ATOM 753 O O . TYR A 1 93 ? -0.114 12.518 -11.984 1.00 68.44 93 TYR A O 1
ATOM 761 N N . HIS A 1 94 ? 0.387 14.094 -10.476 1.00 64.12 94 HIS A N 1
ATOM 762 C CA . HIS A 1 94 ? -0.164 15.210 -11.252 1.00 64.12 94 HIS A CA 1
ATOM 763 C C . HIS A 1 94 ? 0.692 15.592 -12.470 1.00 64.12 94 HIS A C 1
ATOM 765 O O . HIS A 1 94 ? 0.171 16.138 -13.435 1.00 64.12 94 HIS A O 1
ATOM 77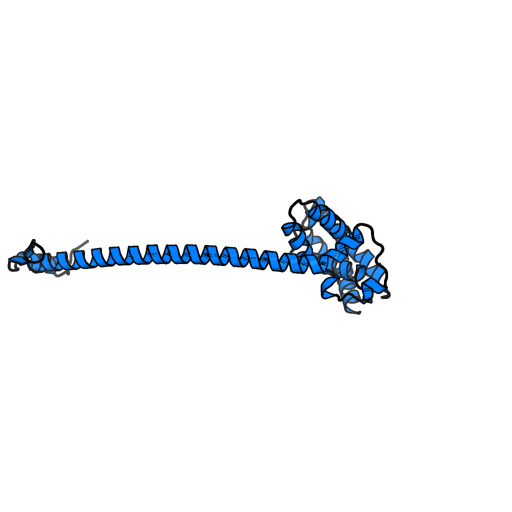1 N N . LEU A 1 95 ? 1.995 15.301 -12.463 1.00 56.84 95 LEU A N 1
ATOM 772 C CA . LEU A 1 95 ? 2.842 15.534 -13.636 1.00 56.84 95 LEU A CA 1
ATOM 773 C C . LEU A 1 95 ? 2.626 14.474 -14.724 1.00 56.84 95 LEU A C 1
ATOM 775 O O . LEU A 1 95 ? 2.655 14.785 -15.910 1.00 56.84 95 LEU A O 1
ATOM 779 N N . HIS A 1 96 ? 2.323 13.245 -14.320 1.00 52.69 96 HIS A N 1
ATOM 780 C CA . HIS A 1 96 ? 2.046 12.127 -15.224 1.00 52.69 96 HIS A CA 1
ATOM 781 C C . HIS A 1 96 ? 0.638 12.203 -15.859 1.00 52.69 96 HIS A C 1
ATOM 783 O O . HIS A 1 96 ? 0.339 11.499 -16.809 1.00 52.69 96 HIS A O 1
ATOM 789 N N . SER A 1 97 ? -0.207 13.153 -15.434 1.00 46.91 97 SER A N 1
ATOM 790 C CA . SER A 1 97 ? -1.524 13.437 -16.036 1.00 46.91 97 SER A CA 1
ATOM 791 C C . SER A 1 97 ? -1.501 14.508 -17.147 1.00 46.91 97 SER A C 1
ATOM 793 O O . SER A 1 97 ? -2.556 15.014 -17.527 1.00 46.91 97 SER A O 1
ATOM 795 N N . GLY A 1 98 ? -0.320 14.846 -17.694 1.00 46.69 98 GLY A N 1
ATOM 796 C CA . GLY A 1 98 ? -0.194 15.685 -18.900 1.00 46.69 98 GLY A CA 1
ATOM 797 C C . GLY A 1 98 ? 0.851 16.811 -18.865 1.00 46.69 98 GL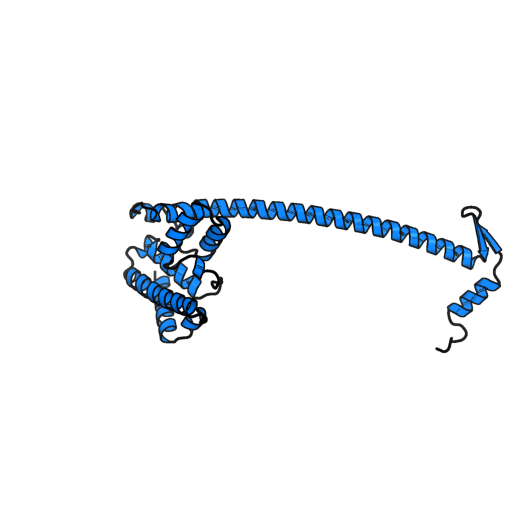Y A C 1
ATOM 798 O O . GLY A 1 98 ? 0.844 17.658 -19.755 1.00 46.69 98 GLY A O 1
ATOM 799 N N . GLY A 1 99 ? 1.748 16.859 -17.873 1.00 45.94 99 GLY A N 1
ATOM 800 C CA . GLY A 1 99 ? 2.781 17.897 -17.765 1.00 45.94 99 GLY A CA 1
ATOM 801 C C . GLY A 1 99 ? 4.195 17.360 -18.002 1.00 45.94 99 GLY A C 1
ATOM 802 O O . GLY A 1 99 ? 4.670 16.502 -17.263 1.00 45.94 99 GLY A O 1
ATOM 803 N N . GLN A 1 100 ? 4.924 17.895 -18.988 1.00 44.41 100 GLN A N 1
ATOM 804 C CA . GLN A 1 100 ? 6.351 17.586 -19.148 1.00 44.41 100 GLN A CA 1
ATOM 805 C C . GLN A 1 100 ? 7.146 18.044 -17.913 1.00 44.41 100 GLN A C 1
ATOM 807 O O . GLN A 1 100 ? 7.249 19.236 -17.622 1.00 44.41 100 GLN A O 1
ATOM 812 N N . ILE A 1 101 ? 7.754 17.096 -17.193 1.00 53.22 101 ILE A N 1
ATOM 813 C CA . ILE A 1 101 ? 8.631 17.403 -16.055 1.00 53.22 101 ILE A CA 1
ATOM 814 C C . ILE A 1 101 ? 10.011 17.805 -16.569 1.00 53.22 101 ILE A C 1
ATOM 816 O O . ILE A 1 101 ? 10.840 16.946 -16.893 1.00 53.22 101 ILE A O 1
ATOM 820 N N . GLY A 1 102 ? 10.270 19.111 -16.590 1.00 51.88 102 GLY A N 1
ATOM 821 C CA . GLY A 1 102 ? 11.582 19.663 -16.910 1.00 51.88 102 GLY A CA 1
ATOM 822 C C . GLY A 1 102 ? 12.686 19.195 -15.935 1.00 51.88 102 GLY A C 1
ATOM 823 O O . GLY A 1 102 ? 12.421 18.994 -14.745 1.00 51.88 102 GLY A O 1
ATOM 824 N N . PRO A 1 103 ? 13.947 19.066 -16.388 1.00 50.59 103 PRO A N 1
ATOM 825 C CA . PRO A 1 103 ? 15.084 18.641 -15.558 1.00 50.59 103 PRO A CA 1
ATOM 826 C C . PRO A 1 103 ? 15.349 19.510 -14.314 1.00 50.59 103 PRO A C 1
ATOM 828 O O . PRO A 1 103 ? 15.910 19.033 -13.330 1.00 50.59 103 PRO A O 1
ATOM 831 N N . GLU A 1 104 ? 14.957 20.788 -14.320 1.00 51.00 104 GLU A N 1
ATOM 832 C CA . GLU A 1 104 ? 15.058 21.666 -13.142 1.00 51.00 104 GLU A CA 1
ATOM 833 C C . GLU A 1 104 ? 14.076 21.302 -12.027 1.00 51.00 104 GLU A C 1
ATOM 835 O O . GLU A 1 104 ? 14.419 21.403 -10.849 1.00 51.00 104 GLU A O 1
ATOM 840 N N . TYR A 1 105 ? 12.882 20.822 -12.380 1.00 54.19 105 TYR A N 1
ATOM 841 C CA . TYR A 1 105 ? 11.891 20.387 -11.400 1.00 54.19 105 TYR A CA 1
ATOM 842 C C . TYR A 1 105 ? 12.356 19.122 -10.663 1.00 54.19 105 TYR A C 1
ATOM 844 O O . TYR A 1 105 ? 12.144 18.995 -9.459 1.00 54.19 105 TYR A O 1
ATOM 852 N N . ARG A 1 106 ? 13.067 18.224 -11.365 1.00 52.62 106 ARG A N 1
ATOM 853 C CA . ARG A 1 106 ? 13.688 17.014 -10.791 1.00 52.62 106 ARG A CA 1
ATOM 854 C C . ARG A 1 106 ? 14.838 17.333 -9.830 1.00 52.62 106 ARG A C 1
ATOM 856 O O . ARG A 1 106 ? 15.047 16.601 -8.873 1.00 52.62 106 ARG A O 1
ATOM 863 N N . ARG A 1 107 ? 15.572 18.430 -10.060 1.00 49.44 107 ARG A N 1
ATOM 864 C CA . ARG A 1 107 ? 16.745 18.830 -9.256 1.00 49.44 107 ARG A CA 1
ATOM 865 C C . ARG A 1 107 ? 16.401 19.450 -7.900 1.00 49.44 107 ARG A C 1
ATOM 867 O O . ARG A 1 107 ? 17.204 19.353 -6.983 1.00 49.44 107 ARG A O 1
ATOM 874 N N . ARG A 1 108 ? 15.221 20.060 -7.735 1.00 48.56 108 ARG A N 1
ATOM 875 C CA . ARG A 1 108 ? 14.792 20.671 -6.453 1.00 48.56 108 ARG A CA 1
ATOM 876 C C . ARG A 1 108 ? 14.139 19.676 -5.483 1.00 48.56 108 ARG A C 1
ATOM 878 O O . ARG A 1 108 ? 13.552 20.082 -4.485 1.00 48.56 108 ARG A O 1
ATOM 885 N N . ARG A 1 109 ? 14.163 18.384 -5.808 1.00 53.75 109 ARG A N 1
ATOM 886 C CA . ARG A 1 109 ? 13.230 17.384 -5.297 1.00 53.75 109 ARG A CA 1
ATOM 887 C C . ARG A 1 109 ? 13.983 16.155 -4.786 1.00 53.75 109 ARG A C 1
ATOM 889 O O . ARG A 1 109 ? 14.486 15.354 -5.561 1.00 53.75 109 ARG A O 1
ATOM 896 N N . ASN A 1 110 ? 14.070 16.042 -3.459 1.00 55.94 110 ASN A N 1
ATOM 897 C CA . ASN A 1 110 ? 14.817 14.995 -2.754 1.00 55.94 110 ASN A CA 1
ATOM 898 C C . ASN A 1 110 ? 14.174 13.605 -2.898 1.00 55.94 110 ASN A C 1
ATOM 900 O O . ASN A 1 110 ? 12.949 13.482 -2.982 1.00 55.94 110 ASN A O 1
ATOM 904 N N . ALA A 1 111 ? 15.006 12.560 -2.835 1.00 57.81 111 ALA A N 1
ATOM 905 C CA . ALA A 1 111 ? 14.609 11.151 -2.945 1.00 57.81 111 ALA A CA 1
ATOM 906 C C . ALA A 1 111 ? 13.450 10.758 -2.010 1.00 57.81 111 ALA A C 1
ATOM 908 O O . ALA A 1 111 ? 12.568 10.007 -2.407 1.00 57.81 111 ALA A O 1
ATOM 909 N N . VAL A 1 112 ? 13.388 11.360 -0.817 1.00 58.06 112 VAL A N 1
ATOM 910 C CA . VAL A 1 112 ? 12.321 11.152 0.181 1.00 58.06 112 VAL A CA 1
ATOM 911 C C . VAL A 1 112 ? 10.923 11.411 -0.382 1.00 58.06 112 VAL A C 1
ATOM 913 O O . VAL A 1 112 ? 9.982 10.693 -0.062 1.00 58.06 112 VAL A O 1
ATOM 916 N N . ALA A 1 113 ? 10.773 12.434 -1.220 1.00 62.38 113 ALA A N 1
ATOM 917 C CA . ALA A 1 113 ? 9.472 12.797 -1.757 1.00 62.38 113 ALA A CA 1
ATOM 918 C C . ALA A 1 113 ? 9.222 12.171 -3.134 1.00 62.38 113 ALA A C 1
ATOM 920 O O . ALA A 1 113 ? 8.065 11.921 -3.456 1.00 62.38 113 ALA A O 1
ATOM 921 N N . HIS A 1 114 ? 10.266 11.880 -3.923 1.00 68.69 114 HIS A N 1
ATOM 922 C CA . HIS A 1 114 ? 10.142 11.571 -5.359 1.00 68.69 114 HIS A CA 1
ATOM 923 C C . HIS A 1 114 ? 10.709 10.233 -5.808 1.00 68.69 114 HIS A C 1
ATOM 925 O O . HIS A 1 114 ? 10.589 9.903 -6.983 1.00 68.69 114 HIS A O 1
ATOM 931 N N . GLY A 1 115 ? 11.290 9.472 -4.889 1.00 78.62 115 GLY A N 1
ATOM 932 C CA . GLY A 1 115 ? 11.748 8.124 -5.161 1.00 78.62 115 GLY A CA 1
ATOM 933 C C . GLY A 1 115 ? 10.618 7.100 -5.220 1.00 78.62 115 GLY A C 1
ATOM 934 O O . GLY A 1 115 ? 9.429 7.415 -5.072 1.00 78.62 115 GLY A O 1
ATOM 935 N N . GLY A 1 116 ? 11.000 5.848 -5.410 1.00 87.38 116 GLY A N 1
ATOM 936 C CA . GLY A 1 116 ? 10.129 4.699 -5.298 1.00 87.38 116 GLY A CA 1
ATOM 937 C C . GLY A 1 116 ? 9.692 4.468 -3.856 1.00 87.38 116 GLY A C 1
ATOM 938 O O . GLY A 1 116 ? 10.509 4.227 -2.973 1.00 87.38 116 GLY A O 1
ATOM 939 N N . SER A 1 117 ? 8.381 4.509 -3.617 1.00 91.38 117 SER A N 1
ATOM 940 C CA . SER A 1 117 ? 7.784 4.082 -2.352 1.00 91.38 117 SER A CA 1
ATOM 941 C C . SER A 1 117 ? 6.489 3.315 -2.617 1.00 91.38 117 SER A C 1
ATOM 943 O O . SER A 1 117 ? 5.396 3.757 -2.272 1.00 91.38 117 SER A O 1
ATOM 945 N N . VAL A 1 118 ? 6.610 2.165 -3.288 1.00 94.56 118 VAL A N 1
ATOM 946 C CA . VAL A 1 118 ? 5.460 1.450 -3.865 1.00 94.56 118 VAL A CA 1
ATOM 947 C C . VAL A 1 118 ? 4.405 1.079 -2.822 1.00 94.56 118 VAL A C 1
ATOM 949 O O . VAL A 1 118 ? 3.219 1.230 -3.083 1.00 94.56 118 VAL A O 1
ATOM 952 N N . LEU A 1 119 ? 4.810 0.668 -1.617 1.00 94.50 119 LEU A N 1
ATOM 953 C CA . LEU A 1 119 ? 3.881 0.296 -0.541 1.00 94.50 119 LEU A CA 1
ATOM 954 C C . LEU A 1 119 ? 3.151 1.504 0.055 1.00 94.50 119 LEU A C 1
ATOM 956 O O . LEU A 1 119 ? 1.966 1.424 0.384 1.00 94.50 119 LEU A O 1
ATOM 960 N N . THR A 1 120 ? 3.837 2.642 0.140 1.00 91.88 120 THR A N 1
ATOM 961 C CA . THR A 1 120 ? 3.222 3.913 0.530 1.00 91.88 120 THR A CA 1
ATOM 962 C C . THR A 1 120 ? 2.184 4.332 -0.503 1.00 91.88 120 THR A C 1
ATOM 964 O O . THR A 1 120 ? 1.061 4.681 -0.150 1.00 91.88 120 THR A O 1
ATOM 967 N N . ASP A 1 121 ? 2.525 4.235 -1.786 1.00 92.44 121 ASP A N 1
ATOM 968 C CA . ASP A 1 121 ? 1.621 4.597 -2.874 1.00 92.44 121 ASP A CA 1
ATOM 969 C C . ASP A 1 121 ? 0.421 3.643 -2.977 1.00 92.44 121 ASP A C 1
ATOM 971 O O . ASP A 1 121 ? -0.700 4.086 -3.219 1.00 92.44 121 ASP A O 1
ATOM 975 N N . ILE A 1 122 ? 0.619 2.351 -2.695 1.00 94.56 122 ILE A N 1
ATOM 976 C CA . ILE A 1 122 ? -0.465 1.372 -2.523 1.00 94.56 122 ILE A CA 1
ATOM 977 C C . ILE A 1 122 ? -1.388 1.785 -1.373 1.00 94.56 122 ILE A C 1
ATOM 979 O O . ILE A 1 122 ? -2.608 1.759 -1.523 1.00 94.56 122 ILE A O 1
ATOM 983 N N . SER A 1 123 ? -0.821 2.217 -0.245 1.00 92.88 123 SER A N 1
ATOM 984 C CA . SER A 1 123 ? -1.596 2.673 0.915 1.00 92.88 123 SER A CA 1
ATOM 985 C C . SER A 1 123 ? -2.426 3.920 0.597 1.00 92.88 123 SER A C 1
ATOM 987 O O . SER A 1 123 ? -3.568 4.023 1.042 1.00 92.88 123 SER A O 1
ATOM 989 N N . ILE A 1 124 ? -1.894 4.842 -0.213 1.00 92.00 124 ILE A N 1
ATOM 990 C CA . ILE A 1 124 ? -2.645 6.002 -0.712 1.00 92.00 124 ILE A CA 1
ATOM 991 C C . ILE A 1 124 ? -3.802 5.558 -1.608 1.00 92.00 124 ILE A C 1
ATOM 993 O O . ILE A 1 124 ? -4.913 6.060 -1.459 1.00 92.00 124 ILE A O 1
ATOM 997 N N . LEU A 1 125 ? -3.564 4.624 -2.530 1.00 92.69 125 LEU A N 1
ATOM 998 C CA . LEU A 1 125 ? -4.611 4.119 -3.420 1.00 92.69 125 LEU A CA 1
ATOM 999 C C . LEU A 1 125 ? -5.728 3.415 -2.643 1.00 92.69 125 LEU A C 1
ATOM 1001 O O . LEU A 1 125 ? -6.897 3.656 -2.931 1.00 92.69 125 LEU A O 1
ATOM 1005 N N . HIS A 1 126 ? -5.391 2.636 -1.613 1.00 93.00 126 HIS A N 1
ATOM 1006 C CA . HIS A 1 126 ? -6.386 2.078 -0.694 1.00 93.00 126 HIS A CA 1
ATOM 1007 C C . HIS A 1 126 ? -7.143 3.157 0.086 1.00 93.00 126 HIS A C 1
ATOM 1009 O O . HIS A 1 126 ? -8.346 3.031 0.274 1.00 93.00 126 HIS A O 1
ATOM 1015 N N . TYR A 1 127 ? -6.471 4.226 0.521 1.00 91.62 127 TYR A N 1
ATOM 1016 C CA . TYR A 1 127 ? -7.124 5.335 1.220 1.00 91.62 127 TYR A CA 1
ATOM 1017 C C . TYR A 1 127 ? -8.081 6.136 0.325 1.00 91.62 127 TYR A C 1
ATOM 1019 O O . TYR A 1 127 ? -9.097 6.640 0.799 1.00 91.62 127 TYR A O 1
ATOM 1027 N N . LEU A 1 128 ? -7.742 6.280 -0.958 1.00 89.81 128 LEU A N 1
ATOM 1028 C CA . LEU A 1 128 ? -8.525 7.029 -1.939 1.00 89.81 128 LEU A CA 1
ATOM 1029 C C . LEU A 1 128 ? -9.796 6.312 -2.406 1.00 89.81 128 LEU A C 1
ATOM 1031 O O . LEU A 1 128 ? -10.647 6.994 -2.970 1.00 89.81 128 LEU A O 1
ATOM 1035 N N . ASP A 1 129 ? -9.868 4.991 -2.241 1.00 85.69 129 ASP A N 1
ATOM 1036 C CA . ASP A 1 129 ? -11.025 4.101 -2.436 1.00 85.69 129 ASP A CA 1
ATOM 1037 C C . ASP A 1 129 ? -12.072 4.547 -3.485 1.00 85.69 129 ASP A C 1
ATOM 1039 O O . ASP A 1 129 ? -13.000 5.295 -3.189 1.00 85.69 129 ASP A O 1
ATOM 1043 N N . ASP A 1 130 ? -11.900 4.107 -4.737 1.00 78.94 130 ASP A N 1
ATOM 1044 C CA . ASP A 1 130 ? -12.817 4.301 -5.885 1.00 78.94 130 ASP A CA 1
ATOM 1045 C C . ASP A 1 130 ? -13.347 5.736 -6.127 1.00 78.94 130 ASP A C 1
ATOM 1047 O O . ASP A 1 130 ? -14.415 5.976 -6.692 1.00 78.94 130 ASP A O 1
ATOM 1051 N N . THR A 1 131 ? -12.583 6.750 -5.722 1.00 85.19 131 THR A N 1
ATOM 1052 C CA . THR A 1 131 ? -12.888 8.155 -6.027 1.00 85.19 131 THR A CA 1
ATOM 1053 C C . THR A 1 131 ? -12.374 8.587 -7.410 1.00 85.19 131 THR A C 1
ATOM 1055 O O . THR A 1 131 ? -11.489 7.985 -8.018 1.00 85.19 131 THR A O 1
ATOM 1058 N N . ALA A 1 132 ? -12.816 9.749 -7.905 1.00 83.44 132 ALA A N 1
ATOM 1059 C CA . ALA A 1 132 ? -12.202 10.366 -9.091 1.00 83.44 132 ALA A CA 1
ATOM 1060 C C . ALA A 1 132 ? -10.690 10.642 -8.908 1.00 83.44 132 ALA A C 1
ATOM 1062 O O . ALA A 1 132 ? -9.931 10.684 -9.879 1.00 83.44 132 ALA A O 1
ATOM 1063 N N . ALA A 1 133 ? -10.243 10.845 -7.663 1.00 84.44 133 ALA A N 1
ATOM 1064 C CA . ALA A 1 133 ? -8.828 10.954 -7.332 1.00 84.44 133 ALA A CA 1
ATOM 1065 C C . ALA A 1 133 ? -8.118 9.598 -7.450 1.00 84.44 133 ALA A C 1
ATOM 1067 O O . ALA A 1 133 ? -7.027 9.564 -8.015 1.00 84.44 133 ALA A O 1
ATOM 1068 N N . PHE A 1 134 ? -8.752 8.500 -7.019 1.00 90.44 134 PHE A N 1
ATOM 1069 C CA . PHE A 1 134 ? -8.227 7.144 -7.201 1.00 90.44 134 PHE A CA 1
ATOM 1070 C C . PHE A 1 134 ? -7.864 6.874 -8.662 1.00 90.44 134 PHE A C 1
ATOM 1072 O O . PHE A 1 134 ? -6.734 6.487 -8.931 1.00 90.44 134 PHE A O 1
ATOM 1079 N N . THR A 1 135 ? -8.757 7.170 -9.613 1.00 88.56 135 THR A N 1
ATOM 1080 C CA . THR A 1 135 ? -8.490 6.912 -11.044 1.00 88.56 135 THR A CA 1
ATOM 1081 C C . THR A 1 135 ? -7.214 7.611 -11.526 1.00 88.56 135 THR A C 1
ATOM 1083 O O . THR A 1 135 ? -6.349 6.978 -12.124 1.00 88.56 135 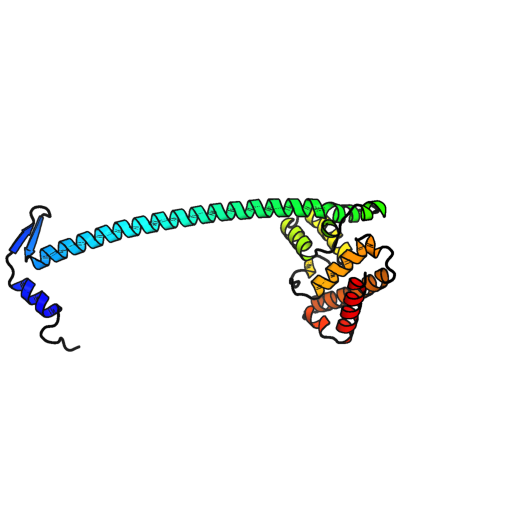THR A O 1
ATOM 1086 N N . ARG A 1 136 ? -7.045 8.906 -11.212 1.00 84.62 136 ARG A N 1
ATOM 1087 C CA . ARG A 1 136 ? -5.845 9.667 -11.612 1.00 84.62 136 ARG A CA 1
ATOM 1088 C C . ARG A 1 136 ? -4.569 9.114 -10.980 1.00 84.62 136 ARG A C 1
ATOM 1090 O O . ARG A 1 136 ? -3.535 9.037 -11.639 1.00 84.62 136 ARG A O 1
ATOM 1097 N N . TRP A 1 137 ? -4.638 8.748 -9.704 1.00 89.56 137 TRP A N 1
ATOM 1098 C CA . TRP A 1 137 ? -3.497 8.184 -8.991 1.00 89.56 137 TRP A CA 1
ATOM 1099 C C . TRP A 1 137 ? -3.160 6.775 -9.482 1.00 89.56 137 TRP A C 1
ATOM 1101 O O . TRP A 1 137 ? -1.986 6.457 -9.625 1.00 89.56 137 TRP A O 1
ATOM 1111 N N . ALA A 1 138 ? -4.160 5.958 -9.808 1.00 91.75 138 ALA A N 1
ATOM 1112 C CA . ALA A 1 138 ? -3.969 4.616 -10.342 1.00 91.75 138 ALA A CA 1
ATOM 1113 C C . ALA A 1 138 ? -3.279 4.649 -11.714 1.00 91.75 138 ALA A C 1
ATOM 1115 O O . ALA A 1 138 ? -2.369 3.855 -11.948 1.00 91.75 138 ALA A O 1
ATOM 1116 N N . THR A 1 139 ? -3.634 5.604 -12.584 1.00 88.88 139 THR A N 1
ATOM 1117 C CA . THR A 1 139 ? -2.924 5.826 -13.855 1.00 88.88 139 THR A CA 1
ATOM 1118 C C . THR A 1 139 ? -1.456 6.177 -13.618 1.00 88.88 139 THR A C 1
ATOM 1120 O O . THR A 1 139 ? -0.573 5.505 -14.145 1.00 88.88 139 THR A O 1
ATOM 1123 N N . GLY A 1 140 ? -1.173 7.177 -12.774 1.00 88.31 140 GLY A N 1
ATOM 1124 C CA . GLY A 1 140 ? 0.214 7.551 -12.472 1.00 88.31 140 GLY A CA 1
ATOM 1125 C C . GLY A 1 140 ? 1.003 6.419 -11.802 1.00 88.31 140 GLY A C 1
ATOM 1126 O O . GLY A 1 140 ? 2.189 6.249 -12.070 1.00 88.31 140 GLY A O 1
ATOM 1127 N N . PHE A 1 141 ? 0.343 5.595 -10.985 1.00 92.81 141 PHE A N 1
ATOM 1128 C CA . PHE A 1 141 ? 0.952 4.431 -10.342 1.00 92.81 141 PHE A CA 1
ATOM 1129 C C . PHE A 1 141 ? 1.401 3.420 -11.394 1.00 92.81 141 PHE A C 1
ATOM 1131 O O . PHE A 1 141 ? 2.537 2.948 -11.360 1.00 92.81 141 PHE A O 1
ATOM 1138 N N . GLU A 1 142 ? 0.531 3.121 -12.359 1.00 93.25 142 GLU A N 1
ATOM 1139 C CA . GLU A 1 142 ? 0.849 2.205 -13.448 1.00 93.25 142 GLU A CA 1
ATOM 1140 C C . GLU A 1 142 ? 2.003 2.721 -14.317 1.00 93.25 142 GLU A C 1
ATOM 1142 O O . GLU A 1 142 ? 2.874 1.936 -14.696 1.00 93.25 142 GLU A O 1
ATOM 1147 N N . GLU A 1 143 ? 2.073 4.026 -14.573 1.00 89.50 143 GLU A N 1
ATOM 1148 C CA . GLU A 1 143 ? 3.179 4.630 -15.322 1.00 89.50 143 GLU A CA 1
ATOM 1149 C C . GLU A 1 143 ? 4.521 4.535 -14.577 1.00 89.50 143 GLU A C 1
ATOM 1151 O O . GLU A 1 143 ? 5.544 4.192 -15.178 1.00 89.50 143 GLU A O 1
ATOM 1156 N N . ILE A 1 144 ? 4.524 4.779 -13.262 1.00 90.94 144 ILE A N 1
ATOM 1157 C CA . ILE A 1 144 ? 5.737 4.747 -12.429 1.00 90.94 144 ILE A CA 1
ATOM 1158 C C . ILE A 1 144 ? 6.233 3.310 -12.222 1.00 90.94 144 ILE A C 1
ATOM 1160 O O . ILE A 1 144 ? 7.433 3.039 -12.320 1.00 90.94 144 ILE A O 1
ATOM 1164 N N . TYR A 1 145 ? 5.319 2.380 -11.946 1.00 94.06 145 TYR A N 1
ATOM 1165 C CA . TYR A 1 145 ? 5.641 1.014 -11.523 1.00 94.06 145 TYR A CA 1
ATOM 1166 C C . TYR A 1 145 ? 5.479 -0.036 -12.627 1.00 94.06 145 TYR A C 1
ATOM 1168 O O . TYR A 1 145 ? 5.789 -1.206 -12.416 1.00 94.06 145 TYR A O 1
ATOM 1176 N N . CYS A 1 146 ? 5.035 0.361 -13.825 1.00 93.75 146 CYS A N 1
ATOM 1177 C CA . CYS A 1 146 ? 4.805 -0.519 -14.979 1.00 93.75 146 CYS A CA 1
ATOM 1178 C C . CYS A 1 146 ? 3.818 -1.673 -14.708 1.00 93.75 146 CYS A C 1
ATOM 1180 O O . CYS A 1 146 ? 3.830 -2.703 -15.399 1.00 93.75 146 CYS A O 1
ATOM 1182 N N . MET A 1 147 ? 2.951 -1.520 -13.707 1.00 93.81 147 MET A N 1
ATOM 1183 C CA . MET A 1 147 ? 1.937 -2.504 -13.354 1.00 93.81 147 MET A CA 1
ATOM 1184 C C . MET A 1 147 ? 0.665 -1.833 -12.820 1.00 93.81 147 MET A C 1
ATOM 1186 O O . MET A 1 147 ? 0.760 -0.936 -11.984 1.00 93.81 147 MET A O 1
ATOM 1190 N N . PRO A 1 148 ? -0.525 -2.283 -13.257 1.00 93.62 148 PRO A N 1
ATOM 1191 C CA . PRO A 1 148 ? -1.784 -1.821 -12.687 1.00 93.62 148 PRO A CA 1
ATOM 1192 C C . PRO A 1 148 ? -1.907 -2.127 -11.191 1.00 93.62 148 PRO A C 1
ATOM 1194 O O . PRO A 1 148 ? -1.431 -3.163 -10.721 1.00 93.62 148 PRO A O 1
ATOM 1197 N N . PHE A 1 149 ? -2.661 -1.293 -10.472 1.00 93.19 149 PHE A N 1
ATOM 1198 C CA . PHE A 1 149 ? -2.904 -1.453 -9.033 1.00 93.19 149 PHE A CA 1
ATOM 1199 C C . PHE A 1 149 ? -3.472 -2.828 -8.642 1.00 93.19 149 PHE A C 1
ATOM 1201 O O . PHE A 1 149 ? -3.128 -3.351 -7.594 1.00 93.19 149 PHE A O 1
ATOM 1208 N N . ARG A 1 150 ? -4.272 -3.485 -9.494 1.00 91.69 150 ARG A N 1
ATOM 1209 C CA . ARG A 1 150 ? -4.840 -4.819 -9.191 1.00 91.69 150 ARG A CA 1
ATOM 1210 C C . ARG A 1 150 ? -3.794 -5.898 -8.878 1.00 91.69 150 ARG A C 1
ATOM 1212 O O . ARG A 1 150 ? -4.109 -6.885 -8.227 1.00 91.69 150 ARG A O 1
ATOM 1219 N N . TYR A 1 151 ? -2.563 -5.718 -9.352 1.00 92.38 151 TYR A N 1
ATOM 1220 C CA . TYR A 1 151 ? -1.471 -6.667 -9.158 1.00 92.38 151 TYR A CA 1
ATOM 1221 C C . TYR A 1 151 ? -0.756 -6.504 -7.805 1.00 92.38 151 TYR A C 1
ATOM 1223 O O . TYR A 1 151 ? 0.193 -7.227 -7.529 1.00 92.38 151 TYR A O 1
ATOM 1231 N N . THR A 1 152 ? -1.154 -5.554 -6.958 1.00 91.00 152 THR A N 1
ATOM 1232 C CA . THR A 1 152 ? -0.422 -5.231 -5.721 1.00 91.00 152 THR A CA 1
ATOM 1233 C C . THR A 1 152 ? -0.773 -6.136 -4.541 1.00 91.00 152 THR A C 1
ATOM 1235 O O . THR A 1 152 ? -0.041 -6.155 -3.557 1.00 91.00 152 THR A O 1
ATOM 1238 N N . GLN A 1 153 ? -1.840 -6.934 -4.653 1.00 85.12 153 GLN A N 1
ATOM 1239 C CA . GLN A 1 153 ? -2.380 -7.767 -3.569 1.00 85.12 153 GLN A CA 1
ATOM 1240 C C . GLN A 1 153 ? -1.378 -8.780 -2.993 1.00 85.12 153 GLN A C 1
ATOM 1242 O O . GLN A 1 153 ? -1.492 -9.168 -1.836 1.00 85.12 153 GLN A O 1
ATOM 1247 N N . THR A 1 154 ? 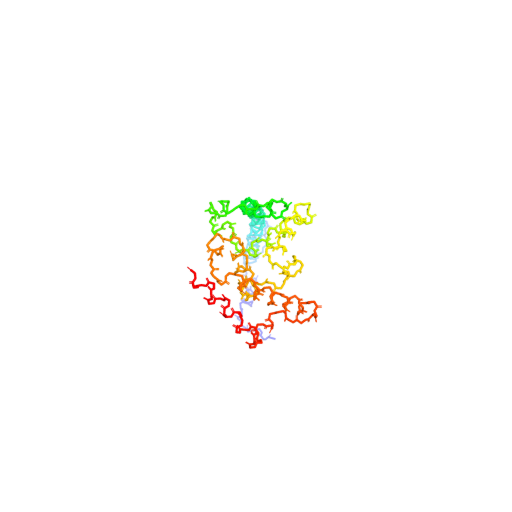-0.400 -9.216 -3.789 1.00 81.81 154 THR A N 1
ATOM 1248 C CA . THR A 1 154 ? 0.612 -10.207 -3.386 1.00 81.81 154 THR A CA 1
ATOM 1249 C C . THR A 1 154 ? 1.964 -9.577 -3.044 1.00 81.81 154 THR A C 1
ATOM 1251 O O . THR A 1 154 ? 2.954 -10.294 -2.883 1.00 81.81 154 THR A O 1
ATOM 1254 N N . LEU A 1 155 ? 2.043 -8.243 -2.970 1.00 90.62 155 LEU A N 1
ATOM 1255 C CA . LEU A 1 155 ? 3.256 -7.536 -2.570 1.00 90.62 155 LEU A CA 1
ATOM 1256 C C . LEU A 1 155 ? 3.355 -7.477 -1.045 1.00 90.62 155 LEU A C 1
ATOM 1258 O O . LEU A 1 155 ? 2.428 -7.059 -0.358 1.00 90.62 155 LEU A O 1
ATOM 1262 N N . SER A 1 156 ? 4.518 -7.854 -0.525 1.00 87.25 156 SER A N 1
ATOM 1263 C CA . SER A 1 156 ? 4.877 -7.736 0.887 1.00 87.25 156 SER A CA 1
ATOM 1264 C C . SER A 1 156 ? 6.139 -6.892 1.046 1.00 87.25 156 SER A C 1
ATOM 1266 O O . SER A 1 156 ? 6.954 -6.813 0.125 1.00 87.25 156 SER A O 1
ATOM 1268 N N . GLU A 1 157 ? 6.335 -6.299 2.226 1.00 85.25 157 GLU A N 1
ATOM 1269 C CA . GLU A 1 157 ? 7.526 -5.496 2.563 1.00 85.25 157 GLU A CA 1
ATOM 1270 C C . GLU A 1 157 ? 8.851 -6.205 2.269 1.00 85.25 157 GLU A C 1
ATOM 1272 O O . GLU A 1 157 ? 9.802 -5.579 1.809 1.00 85.25 157 GLU A O 1
ATOM 1277 N N . SER A 1 158 ? 8.900 -7.519 2.471 1.00 86.25 158 SER A N 1
ATOM 1278 C CA . SER A 1 158 ? 10.091 -8.341 2.254 1.00 86.25 158 SER A CA 1
ATOM 1279 C C . SER A 1 158 ? 10.253 -8.855 0.818 1.00 86.25 158 SER A C 1
ATOM 1281 O O . SER A 1 158 ? 11.215 -9.570 0.530 1.00 86.25 158 SER A O 1
ATOM 1283 N N . SER A 1 159 ? 9.340 -8.529 -0.103 1.00 91.50 159 SER A N 1
ATOM 1284 C CA . SER A 1 159 ? 9.389 -9.053 -1.469 1.00 91.50 159 SER A CA 1
ATOM 1285 C C . SER A 1 159 ? 10.493 -8.394 -2.302 1.00 91.50 159 SER A C 1
ATOM 1287 O O . SER A 1 159 ? 10.596 -7.168 -2.393 1.00 91.50 159 SER A O 1
ATOM 1289 N N . LYS A 1 160 ? 11.251 -9.217 -3.042 1.00 95.31 160 LYS A N 1
ATOM 1290 C CA . LYS A 1 160 ? 12.179 -8.750 -4.091 1.00 95.31 160 LYS A CA 1
ATOM 1291 C C . LYS A 1 160 ? 11.479 -7.880 -5.137 1.00 95.31 160 LYS A C 1
ATOM 1293 O O . LYS A 1 160 ? 12.096 -6.986 -5.713 1.00 95.31 160 LYS A O 1
ATOM 1298 N N . MET A 1 161 ? 10.186 -8.107 -5.364 1.00 96.19 161 MET A N 1
ATOM 1299 C CA . MET A 1 161 ? 9.394 -7.299 -6.282 1.00 96.19 161 MET A CA 1
ATOM 1300 C C . MET A 1 161 ? 9.235 -5.859 -5.781 1.00 96.19 161 MET A C 1
ATOM 1302 O O . MET A 1 161 ? 9.369 -4.930 -6.569 1.00 96.19 161 MET A O 1
ATOM 1306 N N . VAL A 1 162 ? 9.032 -5.646 -4.476 1.00 96.12 162 VAL A N 1
ATOM 1307 C CA . VAL A 1 162 ? 8.946 -4.296 -3.890 1.00 96.12 162 VAL A CA 1
ATOM 1308 C C . VAL A 1 162 ? 10.253 -3.529 -4.090 1.00 96.12 162 VAL A C 1
ATOM 1310 O O . VAL A 1 162 ? 10.229 -2.379 -4.527 1.00 96.12 162 VAL A O 1
ATOM 1313 N N . VAL A 1 163 ? 11.394 -4.183 -3.852 1.00 95.62 163 VAL A N 1
ATOM 1314 C CA . VAL A 1 163 ? 12.721 -3.594 -4.092 1.00 95.62 163 VAL A CA 1
ATOM 1315 C C . VAL A 1 163 ? 12.889 -3.215 -5.564 1.00 95.62 163 VAL A C 1
ATOM 1317 O O . VAL A 1 163 ? 13.252 -2.083 -5.874 1.00 95.62 163 VAL A O 1
ATOM 1320 N N . LEU A 1 164 ? 12.565 -4.133 -6.478 1.00 96.94 164 LEU A N 1
ATOM 1321 C CA . LEU A 1 164 ? 12.664 -3.907 -7.919 1.00 96.94 164 LEU A CA 1
ATOM 1322 C C . LEU A 1 164 ? 11.806 -2.721 -8.390 1.00 96.94 164 LEU A C 1
ATOM 1324 O O . LEU A 1 164 ? 12.261 -1.902 -9.191 1.00 96.94 164 LEU A O 1
ATOM 1328 N N . LEU A 1 165 ? 10.567 -2.634 -7.903 1.00 96.88 165 LEU A N 1
ATOM 1329 C CA . LEU A 1 165 ? 9.630 -1.561 -8.233 1.00 96.88 165 LEU A CA 1
ATOM 1330 C C . LEU A 1 165 ? 10.130 -0.206 -7.734 1.00 96.88 165 LEU A C 1
ATOM 1332 O O . LEU A 1 165 ? 10.054 0.781 -8.468 1.00 96.88 165 LEU A O 1
ATOM 1336 N N . ASN A 1 166 ? 10.693 -0.164 -6.525 1.00 95.25 166 ASN A N 1
ATOM 1337 C CA . ASN A 1 166 ? 11.283 1.057 -5.992 1.00 95.25 166 ASN A CA 1
ATOM 1338 C C . ASN A 1 166 ? 12.516 1.489 -6.796 1.00 95.25 166 ASN A C 1
ATOM 1340 O O . ASN A 1 166 ? 12.581 2.647 -7.197 1.00 95.25 166 ASN A O 1
ATOM 1344 N N . ILE A 1 167 ? 13.413 0.555 -7.143 1.00 95.31 167 ILE A N 1
ATOM 1345 C CA . ILE A 1 167 ? 14.569 0.826 -8.014 1.00 95.31 167 ILE A CA 1
ATOM 1346 C C . ILE A 1 167 ? 14.117 1.382 -9.369 1.00 95.31 167 ILE A C 1
ATOM 1348 O O . ILE A 1 167 ? 14.651 2.383 -9.842 1.00 95.31 167 ILE A O 1
ATOM 1352 N N . HIS A 1 168 ? 13.120 0.760 -10.008 1.00 95.12 168 HIS A N 1
ATOM 1353 C CA . HIS A 1 168 ? 12.599 1.245 -11.288 1.00 95.12 168 HIS A CA 1
ATOM 1354 C C . HIS A 1 168 ? 12.091 2.689 -11.180 1.00 95.12 168 HIS A C 1
ATOM 1356 O O . HIS A 1 168 ? 12.446 3.530 -12.008 1.00 95.12 168 HIS A O 1
ATOM 1362 N N . ALA A 1 169 ? 11.287 2.976 -10.154 1.00 92.69 169 ALA A N 1
ATOM 1363 C CA . ALA A 1 169 ? 10.746 4.306 -9.909 1.00 92.69 169 ALA A CA 1
ATOM 1364 C C . ALA A 1 169 ? 11.848 5.332 -9.598 1.00 92.69 169 ALA A C 1
ATOM 1366 O O . ALA A 1 169 ? 11.814 6.435 -10.136 1.00 92.69 169 ALA A O 1
ATOM 1367 N N . ASP A 1 170 ? 12.861 4.971 -8.810 1.00 91.25 170 ASP A N 1
ATOM 1368 C CA . ASP A 1 170 ? 14.000 5.844 -8.506 1.00 91.25 170 ASP A CA 1
ATOM 1369 C C . ASP A 1 170 ? 14.778 6.221 -9.766 1.00 91.25 170 ASP A C 1
ATOM 1371 O O . ASP A 1 170 ? 15.029 7.399 -10.027 1.00 91.25 170 ASP A O 1
ATOM 1375 N N . VAL A 1 171 ? 15.102 5.228 -10.595 1.00 90.88 171 VAL A N 1
ATOM 1376 C CA . VAL A 1 171 ? 15.830 5.439 -11.852 1.00 90.88 171 VAL A CA 1
ATOM 1377 C C . VAL A 1 171 ? 14.995 6.249 -12.856 1.00 90.88 171 VAL A C 1
ATOM 1379 O O . VAL A 1 171 ? 15.539 6.966 -13.700 1.00 90.88 171 VAL A O 1
ATOM 1382 N N . LEU A 1 172 ? 13.665 6.158 -12.783 1.00 87.88 172 LEU A N 1
ATOM 1383 C CA . LEU A 1 172 ? 12.746 6.945 -13.603 1.00 87.88 172 LEU A CA 1
ATOM 1384 C C . LEU A 1 172 ? 12.641 8.407 -13.136 1.00 87.88 172 LEU A C 1
ATOM 1386 O O . LEU A 1 172 ? 12.654 9.318 -13.969 1.00 87.88 172 LEU A O 1
ATOM 1390 N N . LEU A 1 173 ? 12.505 8.627 -11.828 1.00 83.88 173 LEU A N 1
ATOM 1391 C CA . LEU A 1 173 ? 12.046 9.895 -11.258 1.00 83.88 173 LEU A CA 1
ATOM 1392 C C . LEU A 1 173 ? 13.182 10.779 -10.732 1.00 83.88 173 LEU A C 1
ATOM 1394 O O . LEU A 1 173 ? 13.067 12.009 -10.778 1.00 83.88 173 LEU A O 1
ATOM 1398 N N . LEU A 1 174 ? 14.279 10.194 -10.246 1.00 83.62 174 LEU A N 1
ATOM 1399 C CA . LEU A 1 174 ? 15.337 10.944 -9.574 1.00 83.62 174 LEU A CA 1
ATOM 1400 C C . LEU A 1 174 ? 16.361 11.520 -10.557 1.00 83.62 174 LEU A C 1
ATOM 1402 O O . LEU A 1 174 ? 16.823 10.866 -11.493 1.00 83.62 174 LEU A O 1
ATOM 1406 N N . GLY A 1 175 ? 16.767 12.767 -10.300 1.00 77.69 175 GLY A N 1
ATOM 1407 C CA . GLY A 1 175 ? 17.728 13.490 -11.135 1.00 77.69 175 GLY A CA 1
ATOM 1408 C C . GLY A 1 175 ? 19.102 12.818 -11.218 1.00 77.69 175 GLY A C 1
ATOM 1409 O O . GLY A 1 175 ? 19.700 12.822 -12.291 1.00 77.69 175 GLY A O 1
ATOM 1410 N N . THR A 1 176 ? 19.572 12.185 -10.140 1.00 83.06 176 THR A N 1
ATOM 1411 C CA . THR A 1 176 ? 20.879 11.500 -10.087 1.00 83.06 176 THR A CA 1
ATOM 1412 C C . THR A 1 176 ? 21.018 10.417 -11.159 1.00 83.06 176 THR A C 1
ATOM 1414 O O . THR A 1 176 ? 22.081 10.257 -11.750 1.00 83.06 176 THR A O 1
ATOM 1417 N N . TYR A 1 177 ? 19.922 9.730 -11.486 1.00 85.75 177 TYR A N 1
ATOM 1418 C CA . TYR A 1 177 ? 19.915 8.678 -12.499 1.00 85.75 177 TYR A CA 1
ATOM 1419 C C . TYR A 1 177 ? 19.693 9.205 -13.921 1.00 85.75 177 TYR A C 1
ATOM 1421 O O . TYR A 1 177 ? 19.831 8.446 -14.876 1.00 85.75 177 TYR A O 1
ATOM 1429 N N . SER A 1 178 ? 19.394 10.496 -14.108 1.00 80.94 178 SER A N 1
ATOM 1430 C CA . SER A 1 178 ? 19.139 11.053 -15.446 1.00 80.94 178 SER A CA 1
ATOM 1431 C C . SER A 1 178 ? 20.364 11.027 -16.366 1.00 80.94 178 SER A C 1
ATOM 1433 O O . SER A 1 178 ? 20.205 10.927 -17.578 1.00 80.94 178 SER A O 1
ATOM 1435 N N . THR A 1 179 ? 21.572 11.071 -15.798 1.00 82.12 179 THR A N 1
ATOM 1436 C CA . THR A 1 179 ? 22.847 11.030 -16.534 1.00 82.12 179 THR A CA 1
ATOM 1437 C C . THR A 1 179 ? 23.676 9.786 -16.219 1.00 82.12 179 THR A C 1
ATOM 1439 O O . THR A 1 179 ? 24.809 9.673 -16.682 1.00 82.12 179 THR A O 1
ATOM 1442 N N . TYR A 1 180 ? 23.153 8.859 -15.412 1.00 88.25 180 TYR A N 1
ATOM 1443 C CA . TYR A 1 180 ? 23.868 7.637 -15.065 1.00 88.25 180 TYR A CA 1
ATOM 1444 C C . TYR A 1 180 ? 23.832 6.640 -16.229 1.00 88.25 180 TYR A C 1
ATOM 1446 O O . TYR A 1 180 ? 22.773 6.316 -16.765 1.00 88.25 180 TYR A O 1
ATOM 1454 N N . GLN A 1 181 ? 25.007 6.139 -16.614 1.00 90.75 181 GLN A N 1
ATOM 1455 C CA . GLN A 1 181 ? 25.195 5.354 -17.839 1.00 90.75 181 GLN A CA 1
ATOM 1456 C C . GLN A 1 181 ? 24.347 4.074 -17.903 1.00 90.75 181 GLN A C 1
ATOM 1458 O O . GLN A 1 181 ? 23.905 3.688 -18.982 1.00 90.75 181 GLN A O 1
ATOM 1463 N N . ASN A 1 182 ? 24.077 3.431 -16.760 1.00 91.69 182 ASN A N 1
ATOM 1464 C CA . ASN A 1 182 ? 23.322 2.176 -16.728 1.00 91.69 182 ASN A CA 1
ATOM 1465 C C . ASN A 1 182 ? 21.810 2.381 -16.539 1.00 91.69 182 ASN A C 1
ATOM 1467 O O . ASN A 1 182 ? 21.076 1.396 -16.502 1.00 91.69 182 ASN A O 1
ATOM 1471 N N . SER A 1 183 ? 21.313 3.617 -16.427 1.00 91.62 183 SER A N 1
ATOM 1472 C CA . SER A 1 183 ? 19.907 3.882 -16.088 1.00 91.62 183 SER A CA 1
ATOM 1473 C C . SER A 1 183 ? 18.908 3.257 -17.059 1.00 91.62 183 SER A C 1
ATOM 1475 O O . SER A 1 183 ? 17.951 2.616 -16.627 1.00 91.62 183 SER A O 1
ATOM 1477 N N . GLU A 1 184 ? 19.121 3.392 -18.369 1.00 93.38 184 GLU A N 1
ATOM 1478 C CA . GLU A 1 184 ? 18.203 2.821 -19.366 1.00 93.38 184 GLU A CA 1
ATOM 1479 C C . GLU A 1 184 ? 18.222 1.290 -19.363 1.00 93.38 184 GLU A C 1
ATOM 1481 O O . GLU A 1 184 ? 17.181 0.638 -19.475 1.00 93.38 184 GLU A O 1
ATOM 1486 N N . GLU A 1 185 ? 19.395 0.702 -19.146 1.00 95.75 185 GLU A N 1
ATOM 1487 C CA . GLU A 1 185 ? 19.547 -0.744 -19.051 1.00 95.75 185 GLU A CA 1
ATOM 1488 C C . GLU A 1 185 ? 18.891 -1.299 -17.771 1.00 95.75 185 GLU A C 1
ATOM 1490 O O . GLU A 1 185 ? 18.194 -2.318 -17.830 1.00 95.75 185 GLU A O 1
ATOM 1495 N N . ILE A 1 186 ? 19.031 -0.606 -16.632 1.00 95.56 186 ILE A N 1
ATOM 1496 C CA . ILE A 1 186 ? 18.320 -0.934 -15.388 1.00 95.56 186 ILE A CA 1
ATOM 1497 C C . ILE A 1 186 ? 16.807 -0.898 -15.629 1.00 95.56 186 ILE A C 1
ATOM 1499 O O . ILE A 1 186 ? 16.129 -1.894 -15.365 1.00 95.56 186 ILE A O 1
ATOM 1503 N N . LYS A 1 187 ? 16.269 0.189 -16.208 1.00 94.75 187 LYS A N 1
ATOM 1504 C CA . LYS A 1 187 ? 14.831 0.302 -16.525 1.00 94.75 187 LYS A CA 1
ATOM 1505 C C . LYS A 1 187 ? 14.353 -0.864 -17.390 1.00 94.75 187 LYS A C 1
ATOM 1507 O O . LYS A 1 187 ? 13.321 -1.473 -17.100 1.00 94.75 187 LYS A O 1
ATOM 1512 N N . ARG A 1 188 ? 15.102 -1.202 -18.443 1.00 96.88 188 ARG A N 1
ATOM 1513 C CA . ARG A 1 188 ? 14.768 -2.289 -19.375 1.00 96.88 188 ARG A CA 1
ATOM 1514 C C . ARG A 1 188 ? 14.732 -3.654 -18.684 1.00 96.88 188 ARG A C 1
ATOM 1516 O O . ARG A 1 188 ? 13.804 -4.440 -18.914 1.00 96.88 188 ARG A O 1
ATOM 1523 N N . LYS A 1 189 ? 15.709 -3.942 -17.821 1.00 97.81 189 LYS A N 1
ATOM 1524 C CA . LYS A 1 189 ? 15.758 -5.185 -17.037 1.00 97.81 189 LYS A CA 1
ATOM 1525 C C . LYS A 1 189 ? 14.628 -5.252 -16.010 1.00 97.81 189 LYS A C 1
ATOM 1527 O O . LYS A 1 189 ? 13.956 -6.282 -15.946 1.00 97.81 189 LYS A O 1
ATOM 1532 N N . CYS A 1 190 ? 14.343 -4.158 -15.297 1.00 97.81 190 CYS A N 1
ATOM 1533 C CA . CYS A 1 190 ? 13.203 -4.079 -14.381 1.00 97.81 190 CYS A CA 1
ATOM 1534 C C . CYS A 1 190 ? 11.889 -4.396 -15.101 1.00 97.81 190 CYS A C 1
ATOM 1536 O O . CYS A 1 190 ? 11.178 -5.310 -14.692 1.00 97.81 190 CYS A O 1
ATOM 1538 N N . LYS A 1 191 ? 11.603 -3.731 -16.231 1.00 97.44 191 LYS A N 1
ATOM 1539 C CA . LYS A 1 191 ? 10.391 -3.983 -17.036 1.00 97.44 191 LYS A CA 1
ATOM 1540 C C . LYS A 1 191 ? 10.260 -5.441 -17.479 1.00 97.44 191 LYS A C 1
ATOM 1542 O O . LYS A 1 191 ? 9.154 -5.977 -17.514 1.00 97.44 191 LYS A O 1
ATOM 1547 N N . SER A 1 192 ? 11.379 -6.092 -17.793 1.00 97.50 192 SER A N 1
ATOM 1548 C CA . SER A 1 192 ? 11.393 -7.504 -18.189 1.00 97.50 192 SER A CA 1
ATOM 1549 C C . SER A 1 192 ? 10.980 -8.422 -17.033 1.00 97.50 192 SER A C 1
ATOM 1551 O O . SER A 1 192 ? 10.117 -9.278 -17.220 1.00 97.50 192 SER A O 1
ATOM 1553 N N . ILE A 1 193 ? 11.532 -8.213 -15.832 1.00 97.94 193 ILE A N 1
ATOM 1554 C CA . ILE A 1 193 ? 11.147 -8.983 -14.638 1.00 97.94 193 ILE A CA 1
ATOM 1555 C C . ILE A 1 193 ? 9.695 -8.681 -14.244 1.00 97.94 193 ILE A C 1
ATOM 1557 O O . ILE A 1 193 ? 8.935 -9.614 -14.002 1.00 97.94 193 ILE A O 1
ATOM 1561 N N . ILE A 1 194 ? 9.271 -7.411 -14.270 1.00 97.19 194 ILE A N 1
ATOM 1562 C CA . ILE A 1 194 ? 7.884 -7.013 -13.972 1.00 97.19 194 ILE A CA 1
ATOM 1563 C C . ILE A 1 194 ? 6.899 -7.721 -14.910 1.00 97.19 194 ILE A C 1
ATOM 1565 O O . ILE A 1 194 ? 5.863 -8.216 -14.471 1.00 97.19 194 ILE A O 1
ATOM 1569 N N . ARG A 1 195 ? 7.229 -7.838 -16.202 1.00 96.75 195 ARG A N 1
ATOM 1570 C CA . ARG A 1 195 ? 6.402 -8.572 -17.169 1.00 96.75 195 ARG A CA 1
ATOM 1571 C C . ARG A 1 195 ? 6.298 -10.062 -16.837 1.00 96.75 195 ARG A C 1
ATOM 1573 O O . ARG A 1 195 ? 5.205 -10.615 -16.933 1.00 96.75 195 ARG A O 1
ATOM 1580 N N . LEU A 1 196 ? 7.404 -10.706 -16.460 1.00 96.38 196 LEU A N 1
ATOM 1581 C CA . LEU A 1 196 ? 7.397 -12.114 -16.043 1.00 96.38 196 LEU A CA 1
ATOM 1582 C C . LEU A 1 196 ? 6.547 -12.318 -14.787 1.00 96.38 196 LEU A C 1
ATOM 1584 O O . LEU A 1 196 ? 5.756 -13.256 -14.734 1.00 96.38 196 LEU A O 1
ATOM 1588 N N . TRP A 1 197 ? 6.669 -11.407 -13.824 1.00 95.94 197 TRP A N 1
ATOM 1589 C CA . TRP A 1 197 ? 5.893 -11.409 -12.590 1.00 95.94 197 TRP A CA 1
ATOM 1590 C C . TRP A 1 197 ? 4.390 -11.285 -12.861 1.00 95.94 197 TRP A C 1
ATOM 1592 O O . TRP A 1 197 ? 3.611 -12.115 -12.399 1.00 95.94 197 TRP A O 1
ATOM 1602 N N . LYS A 1 198 ? 3.981 -10.314 -13.693 1.00 95.25 198 LYS A N 1
ATOM 1603 C CA . LYS A 1 198 ? 2.575 -10.142 -14.106 1.00 95.25 198 LYS A CA 1
ATOM 1604 C C . LYS A 1 198 ? 2.038 -11.390 -14.802 1.00 95.25 198 LYS A C 1
ATOM 1606 O O . LYS A 1 198 ? 0.942 -11.832 -14.494 1.00 95.25 198 LYS A O 1
ATOM 1611 N N . ASN A 1 199 ? 2.831 -11.993 -15.687 1.00 95.44 199 ASN A N 1
ATOM 1612 C CA . ASN A 1 199 ? 2.437 -13.220 -16.372 1.00 95.44 199 ASN A CA 1
ATOM 1613 C C . ASN A 1 199 ? 2.270 -14.404 -15.404 1.00 95.44 199 ASN A C 1
ATOM 1615 O O . ASN A 1 199 ? 1.350 -15.199 -15.568 1.00 95.44 199 ASN A O 1
ATOM 1619 N N . ALA A 1 200 ? 3.133 -14.535 -14.391 1.00 94.44 200 ALA A N 1
ATOM 1620 C CA . ALA A 1 200 ? 2.961 -15.547 -13.349 1.00 94.44 200 ALA A CA 1
ATOM 1621 C C . ALA A 1 200 ? 1.648 -15.328 -12.578 1.00 94.44 200 ALA A C 1
ATOM 1623 O O . ALA A 1 200 ? 0.866 -16.266 -12.448 1.00 94.44 200 ALA A O 1
ATOM 1624 N N . PHE A 1 201 ? 1.359 -14.080 -12.193 1.00 93.75 201 PHE A N 1
ATOM 1625 C CA . PHE A 1 201 ? 0.099 -13.703 -11.549 1.00 93.75 201 PHE A CA 1
ATOM 1626 C C . PHE A 1 201 ? -1.123 -14.041 -12.421 1.00 93.75 201 PHE A C 1
ATOM 1628 O O . PHE A 1 201 ? -2.031 -14.736 -11.973 1.00 93.75 201 PHE A O 1
ATOM 1635 N N . ASP A 1 202 ? -1.128 -13.611 -13.687 1.00 94.94 202 ASP A N 1
ATOM 1636 C CA . ASP A 1 202 ? -2.239 -13.835 -14.625 1.00 94.94 202 ASP A CA 1
ATOM 1637 C C . ASP A 1 202 ? -2.475 -15.331 -14.908 1.00 94.94 202 ASP A C 1
ATOM 1639 O O . ASP A 1 202 ? -3.600 -15.752 -15.173 1.00 94.94 202 ASP A O 1
ATOM 1643 N N . THR A 1 203 ? -1.422 -16.150 -14.827 1.00 95.06 203 THR A N 1
ATOM 1644 C CA . THR A 1 203 ? -1.489 -17.610 -15.014 1.00 95.06 203 THR A CA 1
ATOM 1645 C C . THR A 1 203 ? -1.708 -18.386 -13.712 1.00 95.06 203 THR A C 1
ATOM 1647 O O . THR A 1 203 ? -1.556 -19.608 -13.711 1.00 95.06 203 THR A O 1
ATOM 1650 N N . GLN A 1 204 ? -2.075 -17.703 -12.619 1.00 91.06 204 GLN A N 1
ATOM 1651 C CA . GLN A 1 204 ? -2.328 -18.288 -11.292 1.00 91.06 204 GLN A CA 1
ATOM 1652 C C . GLN A 1 204 ? -1.141 -19.086 -10.724 1.00 91.06 204 GLN A C 1
ATOM 1654 O O . GLN A 1 204 ? -1.311 -20.008 -9.926 1.00 91.06 204 GLN A O 1
ATOM 1659 N N . ARG A 1 205 ? 0.080 -18.742 -11.137 1.00 92.12 205 ARG A N 1
ATOM 1660 C CA . ARG A 1 205 ? 1.321 -19.258 -10.548 1.00 92.12 205 ARG A CA 1
ATOM 1661 C C . ARG A 1 205 ? 1.783 -18.311 -9.451 1.00 92.12 205 ARG A C 1
ATOM 1663 O O . ARG A 1 205 ? 1.441 -17.133 -9.484 1.00 92.12 205 ARG A O 1
ATOM 1670 N N . ASP A 1 206 ? 2.604 -18.803 -8.524 1.00 91.31 206 ASP A N 1
ATOM 1671 C CA . ASP A 1 206 ? 3.244 -17.932 -7.535 1.00 91.31 206 ASP A CA 1
ATOM 1672 C C . ASP A 1 206 ? 4.146 -16.896 -8.240 1.00 91.31 206 ASP A C 1
ATOM 1674 O O . ASP A 1 206 ? 5.149 -17.274 -8.860 1.00 91.31 206 ASP A O 1
ATOM 1678 N N . PRO A 1 207 ? 3.827 -15.591 -8.158 1.00 93.00 207 PRO A N 1
ATOM 1679 C CA . PRO A 1 207 ? 4.643 -14.554 -8.769 1.00 93.00 207 PRO A CA 1
ATOM 1680 C C . PRO A 1 207 ? 6.015 -14.407 -8.111 1.00 93.00 207 PRO A C 1
ATOM 1682 O O . PRO A 1 207 ? 6.964 -13.998 -8.776 1.00 93.00 207 PRO A O 1
ATOM 1685 N N . ASN A 1 208 ? 6.156 -14.735 -6.822 1.00 92.38 208 ASN A N 1
ATOM 1686 C CA . ASN A 1 208 ? 7.446 -14.638 -6.135 1.00 92.38 208 ASN A CA 1
ATOM 1687 C C . ASN A 1 208 ? 8.406 -15.761 -6.561 1.00 92.38 208 ASN A C 1
ATOM 1689 O O . ASN A 1 208 ? 9.613 -15.523 -6.650 1.00 92.38 208 ASN A O 1
ATOM 1693 N N . GLY A 1 209 ? 7.881 -16.927 -6.947 1.00 92.62 209 GLY A N 1
ATOM 1694 C CA . GLY A 1 209 ? 8.663 -18.040 -7.489 1.00 92.62 209 GLY A CA 1
ATOM 1695 C C . GLY A 1 209 ? 9.497 -17.696 -8.733 1.00 92.62 209 GLY A C 1
ATOM 1696 O O . GLY A 1 209 ? 10.494 -18.362 -9.007 1.00 92.62 209 GLY A O 1
ATOM 1697 N N . ILE A 1 210 ? 9.192 -16.615 -9.472 1.00 94.81 210 ILE A N 1
ATOM 1698 C CA . ILE A 1 210 ? 10.028 -16.206 -10.620 1.00 94.81 210 ILE A CA 1
ATOM 1699 C C . ILE A 1 210 ? 11.472 -15.893 -10.208 1.00 94.81 210 ILE A C 1
ATOM 1701 O O . ILE A 1 210 ? 12.384 -16.044 -11.019 1.00 94.81 210 ILE A O 1
ATOM 1705 N N . PHE A 1 211 ? 11.682 -15.439 -8.967 1.00 95.19 211 PHE A N 1
ATOM 1706 C CA . PHE A 1 211 ? 12.995 -15.040 -8.463 1.00 95.19 211 PHE A CA 1
ATOM 1707 C C . PHE A 1 211 ? 13.877 -16.233 -8.075 1.00 95.19 211 PHE A C 1
ATOM 1709 O O . PHE A 1 211 ? 15.059 -16.033 -7.795 1.00 95.19 211 PHE A O 1
ATOM 1716 N N . GLU A 1 212 ? 13.329 -17.449 -8.069 1.00 93.50 212 GLU A N 1
ATOM 1717 C CA . GLU A 1 212 ? 14.074 -18.694 -7.853 1.00 93.50 212 GLU A CA 1
ATOM 1718 C C . GLU A 1 212 ? 14.765 -19.171 -9.140 1.00 93.50 212 GLU A C 1
ATOM 1720 O O . GLU A 1 212 ? 15.761 -19.893 -9.101 1.00 93.50 212 GLU A O 1
ATOM 1725 N N . GLY A 1 213 ? 14.283 -18.727 -10.306 1.00 94.06 213 GLY A N 1
ATOM 1726 C CA . GLY A 1 213 ? 14.904 -19.034 -11.587 1.00 94.06 213 GLY A CA 1
ATOM 1727 C C . GLY A 1 213 ? 16.274 -18.367 -11.722 1.00 94.06 213 GLY A C 1
ATOM 1728 O O . GLY A 1 213 ? 16.376 -17.140 -11.697 1.00 94.06 213 GLY A O 1
ATOM 1729 N N . ALA A 1 214 ? 17.326 -19.158 -11.963 1.00 94.00 214 ALA A N 1
ATOM 1730 C CA . ALA A 1 214 ? 18.715 -18.681 -12.028 1.00 94.00 214 ALA A CA 1
ATOM 1731 C C . ALA A 1 214 ? 18.928 -17.488 -12.984 1.00 94.00 214 ALA A C 1
ATOM 1733 O O . ALA A 1 214 ? 19.699 -16.574 -12.690 1.00 94.00 214 ALA A O 1
ATOM 1734 N N . ALA A 1 215 ? 18.219 -17.463 -14.117 1.00 94.75 215 ALA A N 1
ATOM 1735 C CA . ALA A 1 215 ? 18.284 -16.353 -15.065 1.00 94.75 215 ALA A CA 1
ATOM 1736 C C . ALA A 1 215 ? 17.699 -15.051 -14.488 1.00 94.75 215 ALA A C 1
ATOM 1738 O O . ALA A 1 215 ? 18.312 -13.993 -14.626 1.00 94.75 215 ALA A O 1
ATOM 1739 N N . VAL A 1 216 ? 16.541 -15.120 -13.823 1.00 96.25 216 VAL A N 1
ATOM 1740 C CA . VAL A 1 216 ? 15.886 -13.953 -13.209 1.00 96.25 216 VAL A CA 1
ATOM 1741 C C . VAL A 1 216 ? 16.685 -13.471 -12.006 1.00 96.25 216 VAL A C 1
ATOM 1743 O O . VAL A 1 216 ? 16.921 -12.271 -11.898 1.00 96.25 216 VAL A O 1
ATOM 1746 N N . ALA A 1 217 ? 17.164 -14.389 -11.162 1.00 96.00 217 ALA A N 1
ATOM 1747 C CA . ALA A 1 217 ? 18.022 -14.071 -10.025 1.00 96.00 217 ALA A CA 1
ATOM 1748 C C . ALA A 1 217 ? 19.274 -13.298 -10.469 1.00 96.00 217 ALA A C 1
ATOM 1750 O O . ALA A 1 217 ? 19.509 -12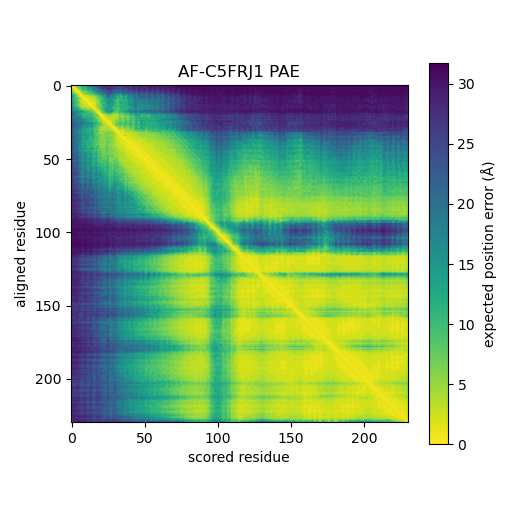.191 -9.999 1.00 96.00 217 ALA A O 1
ATOM 1751 N N . LYS A 1 218 ? 19.997 -13.795 -11.483 1.00 96.88 218 LYS A N 1
ATOM 1752 C CA . LYS A 1 218 ? 21.184 -13.114 -12.026 1.00 96.88 218 LYS A CA 1
ATOM 1753 C C . LYS A 1 218 ? 20.874 -11.715 -12.570 1.00 96.88 218 LYS A C 1
ATOM 1755 O O . LYS A 1 218 ? 21.673 -10.793 -12.412 1.00 96.88 218 LYS A O 1
ATOM 1760 N N . VAL A 1 219 ? 19.735 -11.541 -13.246 1.00 97.12 219 VAL A N 1
ATOM 1761 C CA . VAL A 1 219 ? 19.327 -10.223 -13.756 1.00 97.12 219 VAL A CA 1
ATOM 1762 C C . VAL A 1 219 ? 18.968 -9.286 -12.603 1.00 97.12 219 VAL A C 1
ATOM 1764 O O . VAL A 1 219 ? 19.424 -8.143 -12.614 1.00 97.12 219 VAL A O 1
ATOM 1767 N N . TYR A 1 220 ? 18.215 -9.765 -11.614 1.00 97.69 220 TYR A N 1
ATOM 1768 C CA . TYR A 1 220 ? 17.870 -9.018 -10.406 1.00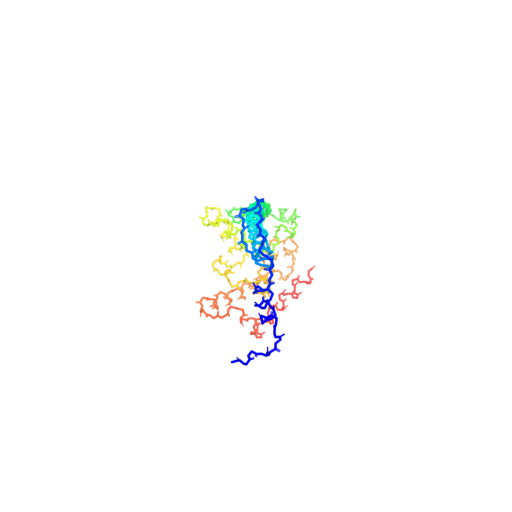 97.69 220 TYR A CA 1
ATOM 1769 C C . TYR A 1 220 ? 19.125 -8.557 -9.656 1.00 97.69 220 TYR A C 1
ATOM 1771 O O . TYR A 1 220 ? 19.275 -7.365 -9.400 1.00 97.69 220 TYR A O 1
ATOM 1779 N N . ASP A 1 221 ? 20.071 -9.461 -9.404 1.00 96.75 221 ASP A N 1
ATOM 1780 C CA . ASP A 1 221 ? 21.313 -9.135 -8.701 1.00 96.75 221 ASP A CA 1
ATOM 1781 C C . ASP A 1 221 ? 22.132 -8.090 -9.476 1.00 96.75 221 ASP A C 1
ATOM 1783 O O . ASP A 1 221 ? 22.656 -7.153 -8.879 1.00 96.75 221 ASP A O 1
ATOM 1787 N N . SER A 1 222 ? 22.166 -8.172 -10.817 1.00 96.38 222 SER A N 1
ATOM 1788 C CA . SER A 1 222 ? 22.825 -7.149 -11.648 1.00 96.38 222 SER A CA 1
ATOM 1789 C C . SER A 1 222 ? 22.162 -5.773 -11.544 1.00 96.38 222 SER A C 1
ATOM 1791 O O . SER A 1 222 ? 22.859 -4.763 -11.508 1.00 96.38 222 SER A O 1
ATOM 1793 N N . ILE A 1 223 ? 20.825 -5.721 -11.461 1.00 97.12 223 ILE A N 1
ATOM 1794 C CA . ILE A 1 223 ? 20.086 -4.467 -11.263 1.00 97.12 223 ILE A CA 1
ATOM 1795 C C . ILE A 1 223 ? 20.459 -3.858 -9.915 1.00 97.12 223 ILE A C 1
ATOM 1797 O O . ILE A 1 223 ? 20.823 -2.687 -9.857 1.00 97.12 223 ILE A O 1
ATOM 1801 N N . VAL A 1 224 ? 20.384 -4.660 -8.852 1.00 96.06 224 VAL A N 1
ATOM 1802 C CA . VAL A 1 224 ? 20.687 -4.237 -7.482 1.00 96.06 224 VAL A CA 1
ATOM 1803 C C . VAL A 1 224 ? 22.124 -3.729 -7.385 1.00 96.06 224 VAL A C 1
ATOM 1805 O O . VAL A 1 224 ? 22.360 -2.640 -6.866 1.00 96.06 224 VAL A O 1
ATOM 1808 N N . GLN A 1 225 ? 23.079 -4.470 -7.947 1.00 94.94 225 GLN A N 1
ATOM 1809 C CA . GLN A 1 225 ? 24.487 -4.088 -7.944 1.00 94.94 225 GLN A CA 1
ATOM 1810 C C . GLN A 1 225 ? 24.728 -2.764 -8.677 1.00 94.94 225 GLN A C 1
ATOM 1812 O O . GLN A 1 225 ? 25.460 -1.917 -8.174 1.00 94.94 225 GLN A O 1
ATOM 1817 N N . TRP A 1 226 ? 24.134 -2.569 -9.857 1.00 92.81 226 TRP A N 1
ATOM 1818 C CA . TRP A 1 226 ? 24.313 -1.324 -10.607 1.00 92.81 226 TRP A CA 1
ATOM 1819 C C . TRP A 1 226 ? 23.607 -0.140 -9.962 1.00 92.81 226 TRP A C 1
ATOM 1821 O O . TRP A 1 226 ? 24.137 0.964 -9.998 1.00 92.81 226 TRP A O 1
ATOM 1831 N N . PHE A 1 227 ? 22.439 -0.360 -9.362 1.00 91.25 227 PHE A N 1
ATOM 1832 C CA . PHE A 1 227 ? 21.707 0.684 -8.658 1.00 91.25 227 PHE A CA 1
ATOM 1833 C C . PHE A 1 227 ? 22.500 1.219 -7.459 1.00 91.25 227 PHE A C 1
ATOM 1835 O O . PHE A 1 227 ? 22.633 2.426 -7.311 1.00 91.25 227 PHE A O 1
ATOM 1842 N N . TYR A 1 228 ? 23.095 0.336 -6.652 1.00 89.06 228 TYR A N 1
ATOM 1843 C CA . TYR A 1 228 ? 23.888 0.733 -5.481 1.00 89.06 228 TYR A CA 1
ATOM 1844 C C . TYR A 1 228 ? 25.340 1.129 -5.790 1.00 89.06 228 TYR A C 1
ATOM 1846 O O . TYR A 1 228 ? 26.096 1.438 -4.873 1.00 89.06 228 TYR A O 1
ATOM 1854 N N . ALA A 1 229 ? 25.745 1.118 -7.062 1.00 85.56 229 ALA A N 1
ATOM 1855 C CA . ALA A 1 229 ? 27.053 1.609 -7.498 1.00 85.56 229 ALA A CA 1
ATOM 1856 C C . ALA A 1 229 ? 27.056 3.114 -7.843 1.00 85.56 229 ALA A C 1
ATOM 1858 O O . ALA A 1 229 ? 28.084 3.621 -8.297 1.00 85.56 229 ALA A O 1
ATOM 1859 N N . VAL A 1 230 ? 25.908 3.789 -7.697 1.00 73.38 230 VAL A N 1
ATOM 1860 C CA . VAL A 1 230 ? 25.694 5.232 -7.922 1.00 73.38 230 VAL A CA 1
ATOM 1861 C C . VAL A 1 230 ? 25.932 6.016 -6.643 1.00 73.38 230 VAL A C 1
ATOM 1863 O O . VAL A 1 230 ? 26.594 7.072 -6.742 1.00 73.38 230 VAL A O 1
#

pLDDT: mean 83.06, std 15.49, range [38.38, 97.94]

Solvent-accessible surface area (backbone atoms only — not comparable to full-atom values): 12973 Å² total; per-residue (Å²): 134,85,81,60,91,80,37,74,67,58,53,51,52,51,54,58,72,74,42,68,76,41,72,42,78,93,74,76,42,77,37,27,55,63,57,51,50,50,54,51,50,54,48,52,53,53,49,52,52,51,52,51,50,53,52,49,55,51,50,50,53,52,50,54,50,49,50,54,49,51,50,54,50,50,55,50,51,50,53,52,52,48,53,52,51,46,64,56,40,43,62,63,33,59,33,68,73,78,46,88,82,50,75,68,66,31,66,79,51,56,62,92,54,50,38,43,50,63,69,61,54,50,51,50,49,63,71,40,59,92,34,81,63,24,57,53,46,43,53,27,44,21,70,53,54,77,45,61,68,87,71,51,84,83,67,48,94,86,34,70,64,53,55,48,40,20,52,38,18,27,46,70,50,34,51,81,32,72,77,40,89,59,35,68,60,42,44,53,51,42,54,53,52,51,50,52,32,51,50,26,49,78,68,76,40,69,41,72,59,55,57,72,39,67,70,48,35,54,52,50,52,52,41,54,54,59,63,77,69,113

Foldseek 3Di:
DDDDPPPPVNVLVVQQVPADWDQDPVVRDIGGPSVVVVVVVVVVVVVVVVVVVVVVVVVVVVVVVVVVVVVVVVVVVVVVVLVVLCVLAVVLLVCLVPNDDDLVNLVVRDCVRQFQDLVSLLVNLVVCPPDPVNVSSQSSSCVLQVDGSVLCPPDDPPALSSVLSRLLNRCVRHSVNPPQPCSVVLNVLSNVLVVQLVVCVVVVHHSSCVCVPPVNVVSSVVSVVSSVVD

Radius of gyration: 36.25 Å; Cα contacts (8 Å, |Δi|>4): 174; chains: 1; bounding box: 61×64×92 Å

Organism: Arthroderma otae (strain ATCC MYA-4605 / CBS 113480) (NCBI:txid554155)

Mean predicted aligned error: 12.23 Å